Protein 3QKX (pdb70)

Organism: Haemophilus influenzae (strain ATCC 51907 / DSM 11121 / KW20 / Rd) (NCBI:txid71421)

InterPro domains:
  IPR001647 DNA-binding HTH domain, TetR-type [PF00440] (12-57)
  IPR001647 DNA-binding HTH domain, TetR-type [PR00455] (12-25)
  IPR001647 DNA-binding HTH domain, TetR-type [PR00455] (33-56)
  IPR001647 DNA-binding HTH domain, TetR-type [PS50977] (6-66)
  IPR009057 Homedomain-like superfamily [SSF46689] (2-73)
  IPR023772 DNA-binding HTH domain, TetR-type, conserved site [PS01081] (24-55)
  IPR050624 Nucleoid occlusion factor SlmA/HTH-type transcriptional regulator [PTHR43479] (9-123)
  IPR054422 Tetracyclin repressor-like HI_0893, C-terminal domain [PF22604] (79-186)

B-factor: mean 69.59, std 21.61, range [28.19, 153.22]

Solvent-accessible surface area: 18471 Å² total

CATH classification: 1.10.357.10

Radius of gyration: 22.25 Å; Cα contacts (8 Å, |Δi|>4): 322; chains: 2; bounding box: 59×47×66 Å

Foldseek 3Di:
DPVVVVLLVLLLVLLLVVLVPDPVPDAVSSCVSSVHDPVVVCVSAVGPQRSLVVSLVVLVCCVLLVPPADPPDDLLVSLVNLVSLLVVCVVPVSNLSCVVVSVVHVHPPPVVVVDPDDVQQVSCVVCVVVPWWDPDDSVVLCVLASVVSSVCSNCVVVPDDVVVVVVNSVVSSVRTTD/DLLVLLLVLLLVVLVPAPVPDACSSCVSSVHGPVVVCVVPVGVLRSLLVSLVVVVCCVLLPPPQDPVDDLLVSLLNLVSLLVVCVVPVSCLSCVVVSCVRPCNVVVVVPDPDDSQQVSVVVCVVVQWFDPDDSVVLCVLASCVSSVQRDPVSVVVCVVPVVVVVVNNVNSSVRGTD

Secondary structure (DSSP, 8-state):
-TTHHHHHHHHHHHHHH---S-STT---HHHHHHT--HHHHHHHSSSHHHHHHHHHHHHH---TTTTT--TTS-HHHHHH--HHHHHHHHH-HHHHHHHHHHTTSTTTTTTTTT-TT-HHHHHHHHHHHHT-B-SS-HHHHHHHTTHHHHHHHHHHHH---HHHHHHHHHHHHHTTB-/-HHHHHHHHHHH---S-GGG---HHHHHTTS-HHHHHHH-SSHHHHHHHHHHHHH---TTTTT--TTS-HHHHHH--HHHHHHHHH-HHHHHHHHHHTTSTTHHHHHHT--S-HHHHHHHHHHHTT-B-SS-HHHHHHHTTHHHHHH-SHHHHHHHHH-HHHHHHHHHHHHHTTB-

Sequence (354 aa):
RRQAKTDLAEQIFSATDRLAREGLNNQQLSLKLAKEANVAAGTIYLYFKNKDELLEQFAHRVFSFATLEKDFDETKKPFFEQYRQWKKNIWYFLQQENPTILSNLKQYESLPNFKDICKNIKNCRWDLFCHQAQKAGLLAELSEDILFLLSLKTAINLASDAKFILKPEILESVIERSWRAIQQKDLAEEQIFSATDRLAREGLNQLSLLKLAKEANNVAAGTIYLYFKNKDELLEQFAHRVFSFFATLEKDFDETKPFFEQYRQWKNIWYFLQENPTILSNLKQYESLPNFKDICKNIKNCRWDDLFCHQQAQKAGLLAELSEDILFLLSLKKTAINLASDAKFIDFDLKPEILESVIERSWRAIQK

Structure (mmCIF, N/CA/C/O backbone):
data_3QKX
#
_entry.id   3QKX
#
_cell.length_a   71.160
_cell.length_b   71.160
_cell.length_c   159.334
_cell.angle_alpha   90.000
_cell.angle_beta   90.000
_cell.angle_gamma   120.000
#
_symmetry.space_group_name_H-M   'P 62'
#
loop_
_entity.id
_entity.type
_entity.pdbx_description
1 polymer 'Uncharacterized HTH-type transcriptional regulator HI_0893'
2 non-polymer 1,2-ETHANEDIOL
3 non-polymer 'SULFATE ION'
4 non-polymer 'CHLORIDE ION'
5 water water
#
loop_
_atom_site.group_PDB
_atom_site.id
_atom_site.type_symbol
_atom_site.label_atom_id
_atom_site.label_alt_id
_atom_site.label_comp_id
_atom_site.label_asym_id
_atom_site.label_entity_id
_atom_site.label_seq_id
_atom_site.pdbx_PDB_ins_code
_atom_site.Cartn_x
_atom_site.Cartn_y
_atom_site.Cartn_z
_atom_site.occupancy
_atom_site.B_iso_or_equiv
_atom_site.auth_seq_id
_atom_site.auth_comp_id
_atom_site.auth_asym_id
_atom_site.auth_atom_id
_atom_site.pdbx_PDB_model_num
ATOM 1 N N A ARG A 1 3 ? 45.733 23.856 6.005 0.60 123.56 2 ARG A N 1
ATOM 2 N N B ARG A 1 3 ? 48.514 24.135 6.654 0.40 124.52 2 ARG A N 1
ATOM 3 C CA A ARG A 1 3 ? 46.947 24.308 6.730 0.60 121.75 2 ARG A CA 1
ATOM 4 C CA B ARG A 1 3 ? 47.069 24.524 6.682 0.40 121.45 2 ARG A CA 1
ATOM 5 C C A ARG A 1 3 ? 46.553 24.858 8.073 0.60 115.24 2 ARG A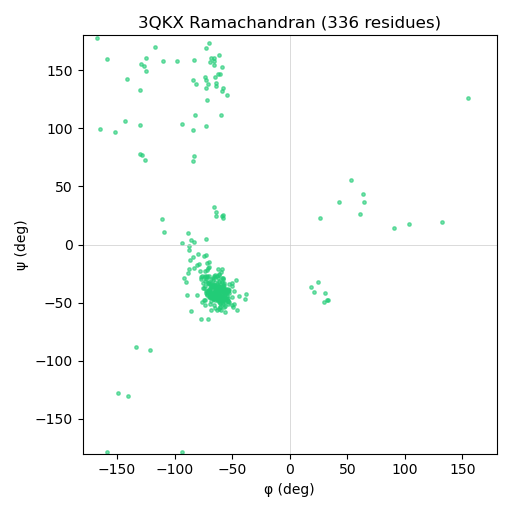 C 1
ATOM 6 C C B ARG A 1 3 ? 46.610 24.948 8.072 0.40 114.96 2 ARG A C 1
ATOM 7 O O A ARG A 1 3 ? 45.680 25.725 8.159 0.60 113.42 2 ARG A O 1
ATOM 8 O O B ARG A 1 3 ? 45.730 25.803 8.191 0.40 112.98 2 ARG A O 1
ATOM 23 N N . GLN A 1 4 ? 47.221 24.378 9.119 1.00 112.47 3 GLN A N 1
ATOM 24 C CA . GLN A 1 4 ? 46.732 24.545 10.499 1.00 106.65 3 GLN A CA 1
ATOM 25 C C . GLN A 1 4 ? 47.208 25.829 11.191 1.00 104.14 3 GLN A C 1
ATOM 26 O O . GLN A 1 4 ? 48.092 25.824 12.063 1.00 102.51 3 GLN A O 1
ATOM 32 N N . ALA A 1 5 ? 46.604 26.938 10.750 1.00 103.92 4 ALA A N 1
ATOM 33 C CA . ALA A 1 5 ? 46.152 27.997 11.658 1.00 100.46 4 ALA A CA 1
ATOM 34 C C . ALA A 1 5 ? 44.925 27.517 12.479 1.00 96.05 4 ALA A C 1
ATOM 35 O O . ALA A 1 5 ? 44.612 28.104 13.516 1.00 94.36 4 ALA A O 1
ATOM 37 N N . LYS A 1 6 ? 44.229 26.482 11.982 1.00 94.91 5 LYS A N 1
ATOM 38 C CA . LYS A 1 6 ? 43.200 25.736 12.738 1.00 91.70 5 LYS A CA 1
ATOM 39 C C . LYS A 1 6 ? 43.686 25.073 14.076 1.00 88.50 5 LYS A C 1
ATOM 40 O O . LYS A 1 6 ? 42.926 25.022 15.042 1.00 86.62 5 LYS A O 1
ATOM 45 N N . THR A 1 7 ? 44.920 24.570 14.131 1.00 87.64 6 THR A N 1
ATOM 46 C CA . THR A 1 7 ? 45.495 24.084 15.418 1.00 84.30 6 THR A CA 1
ATOM 47 C C . THR A 1 7 ? 45.821 25.247 16.363 1.00 81.22 6 THR A C 1
ATOM 48 O O . THR A 1 7 ? 45.601 25.152 17.575 1.00 79.83 6 THR A O 1
ATOM 52 N N . ASP A 1 8 ? 46.351 26.329 15.803 1.00 81.41 7 ASP A N 1
ATOM 53 C CA . ASP A 1 8 ? 46.740 27.517 16.576 1.00 80.47 7 ASP A CA 1
ATOM 54 C C . ASP A 1 8 ? 45.510 28.177 17.184 1.00 78.18 7 ASP A C 1
ATOM 55 O O . ASP A 1 8 ? 45.496 28.514 18.373 1.00 77.19 7 ASP A O 1
ATOM 60 N N . LEU A 1 9 ? 44.476 28.344 16.354 1.00 77.37 8 LEU A N 1
ATOM 61 C CA . LEU A 1 9 ? 43.181 28.840 16.811 1.00 75.73 8 LEU A CA 1
ATOM 62 C C . LEU A 1 9 ? 42.529 27.928 17.850 1.00 73.60 8 LEU A C 1
ATOM 63 O 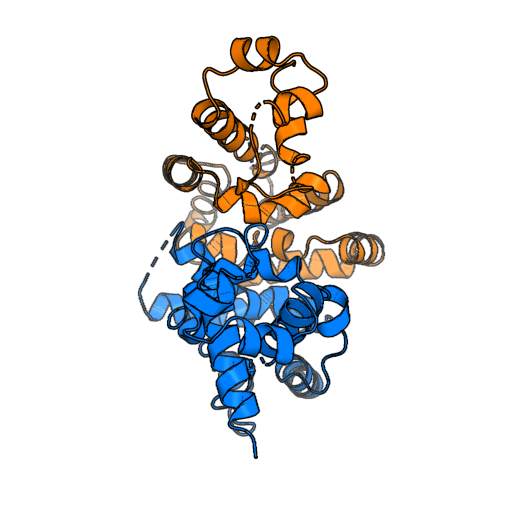O . LEU A 1 9 ? 41.845 28.418 18.730 1.00 72.94 8 LEU A O 1
ATOM 68 N N . ALA A 1 10 ? 42.692 26.612 17.705 1.00 72.56 9 ALA A N 1
ATOM 69 C CA . ALA A 1 10 ? 42.239 25.669 18.720 1.00 71.58 9 ALA A CA 1
ATOM 70 C C . ALA A 1 10 ? 42.965 25.915 20.027 1.00 70.42 9 ALA A C 1
ATOM 71 O O . ALA A 1 10 ? 42.350 25.900 21.093 1.00 70.16 9 ALA A O 1
ATOM 73 N N . GLU A 1 11 ? 44.270 26.151 19.942 1.00 70.05 10 GLU A N 1
ATOM 74 C CA . GLU A 1 11 ? 45.093 26.352 21.144 1.00 70.26 10 GLU A CA 1
ATOM 75 C C . GLU A 1 11 ? 44.826 27.716 21.890 1.00 70.10 10 GLU A C 1
ATOM 76 O O . GLU A 1 11 ? 44.938 27.851 23.040 1.00 70.26 10 GLU A O 1
ATOM 82 N N . GLN A 1 12 ? 44.487 28.706 20.986 1.00 69.57 11 GLN A N 1
ATOM 83 C CA . GLN A 1 12 ? 43.977 29.986 21.473 1.00 70.72 11 GLN A CA 1
ATOM 84 C C . GLN A 1 12 ? 42.769 29.757 22.381 1.00 69.61 11 GLN A C 1
ATOM 85 O O . GLN A 1 12 ? 42.712 30.284 23.474 1.00 71.72 11 GLN A O 1
ATOM 91 N N . ILE A 1 13 ? 41.843 28.918 21.938 1.00 67.59 12 ILE A N 1
ATOM 92 C CA . ILE A 1 13 ? 40.650 28.594 22.717 1.00 67.99 12 ILE A CA 1
ATOM 93 C C . ILE A 1 13 ? 40.991 27.716 23.933 1.00 68.57 12 ILE A C 1
ATOM 94 O O . ILE A 1 13 ? 40.462 27.943 25.028 1.00 70.61 12 ILE A O 1
ATOM 99 N N . PHE A 1 14 ? 41.889 26.747 23.760 1.00 67.05 13 PHE A N 1
ATOM 100 C CA . PHE A 1 14 ? 42.238 25.855 24.866 1.00 68.00 13 PHE A CA 1
ATOM 101 C C . PHE A 1 14 ? 42.933 26.621 26.000 1.00 69.44 13 PHE A C 1
ATOM 102 O O . PHE A 1 14 ? 42.596 26.447 27.162 1.00 71.13 13 PHE A O 1
ATOM 110 N N . SER A 1 15 ? 43.887 27.473 25.633 1.00 69.22 14 SER A N 1
ATOM 111 C CA . SER A 1 15 ? 44.529 28.400 26.559 1.00 71.53 14 SER A CA 1
ATOM 112 C C . SER A 1 15 ? 43.510 29.190 27.381 1.00 73.86 14 SER A C 1
ATOM 113 O O . SER A 1 15 ? 43.671 29.361 28.575 1.00 76.20 14 SER A O 1
ATOM 116 N N . ALA A 1 16 ? 42.479 29.689 26.710 1.00 73.48 15 ALA A N 1
ATOM 117 C CA . ALA A 1 16 ? 41.413 30.430 27.366 1.00 75.83 15 ALA A CA 1
ATOM 118 C C . ALA A 1 16 ? 40.553 29.535 28.237 1.00 76.20 15 ALA A C 1
ATOM 119 O O . ALA A 1 16 ? 40.023 29.989 29.217 1.00 80.76 15 ALA A O 1
ATOM 121 N N . THR A 1 17 ? 40.384 28.277 27.854 1.00 73.76 16 THR A N 1
ATOM 122 C CA . THR A 1 17 ? 39.641 27.318 28.666 1.00 75.97 16 THR A CA 1
ATOM 123 C C . THR A 1 17 ? 40.305 27.142 30.033 1.00 78.84 16 THR A C 1
ATOM 124 O O . THR A 1 17 ? 39.636 27.188 31.061 1.00 82.60 16 THR A O 1
ATOM 128 N N . ASP A 1 18 ? 41.620 26.955 30.024 1.00 77.22 17 ASP A N 1
ATOM 129 C CA . ASP A 1 18 ? 42.408 26.925 31.246 1.00 79.96 17 ASP A CA 1
ATOM 130 C C . ASP A 1 18 ? 42.108 28.108 32.164 1.00 85.09 17 ASP A C 1
ATOM 131 O O . ASP A 1 18 ? 41.758 27.916 33.331 1.00 89.49 17 ASP A O 1
ATOM 136 N N . ARG A 1 19 ? 42.206 29.318 31.618 1.00 85.68 18 ARG A N 1
ATOM 137 C CA . ARG A 1 19 ? 42.031 30.544 32.411 1.00 91.67 18 ARG A CA 1
ATOM 138 C C . ARG A 1 19 ? 40.659 30.642 33.055 1.00 95.91 18 ARG A C 1
ATOM 139 O O . ARG A 1 19 ? 40.557 30.881 34.245 1.00 101.98 18 ARG A O 1
ATOM 147 N N . LEU A 1 20 ? 39.612 30.444 32.263 1.00 94.72 19 LEU A N 1
ATOM 148 C CA . LEU A 1 20 ? 38.234 30.528 32.766 1.00 99.48 19 LEU A CA 1
ATOM 149 C C . LEU A 1 20 ? 37.979 29.394 33.783 1.00 103.01 19 LEU A C 1
ATOM 150 O O . LEU A 1 20 ? 37.246 29.578 34.768 1.00 109.95 19 LEU A O 1
ATOM 161 N N . ALA A 1 22 ? 40.437 28.195 35.810 1.00 106.72 21 ALA A N 1
ATOM 162 C CA . ALA A 1 22 ? 41.219 28.552 36.981 1.00 111.11 21 ALA A CA 1
ATOM 163 C C . ALA A 1 22 ? 40.565 29.690 37.794 1.00 119.46 21 ALA A C 1
ATOM 164 O O . ALA A 1 22 ? 40.601 29.670 39.032 1.00 125.37 21 ALA A O 1
ATOM 166 N N . ARG A 1 23 ? 39.942 30.654 37.108 1.00 120.42 22 ARG A N 1
ATOM 167 C CA . ARG A 1 23 ? 39.357 31.834 37.786 1.00 128.96 22 ARG A CA 1
ATOM 168 C C . ARG A 1 23 ? 37.925 31.602 38.308 1.00 134.83 22 ARG A C 1
ATOM 169 O O . ARG A 1 23 ? 37.654 31.795 39.510 1.00 143.29 22 ARG A O 1
ATOM 177 N N . GLU A 1 24 ? 37.021 31.226 37.401 1.00 131.29 23 GLU A N 1
ATOM 178 C CA . GLU A 1 24 ? 35.690 30.732 37.756 1.00 135.99 23 GLU A CA 1
ATOM 179 C C . GLU A 1 24 ? 35.792 29.206 37.826 1.00 133.16 23 GLU A C 1
ATOM 180 O O . GLU A 1 24 ? 36.876 28.657 37.633 1.00 128.21 23 GLU A O 1
ATOM 186 N N . GLY A 1 25 ? 34.685 28.517 38.103 1.00 136.68 24 GLY A N 1
ATOM 187 C CA . GLY A 1 25 ? 34.682 27.028 38.107 1.00 134.68 24 GLY A CA 1
ATOM 188 C C . GLY A 1 25 ? 34.514 26.396 36.718 1.00 126.54 24 GLY A C 1
ATOM 189 O O . GLY A 1 25 ? 34.009 27.038 35.808 1.00 123.70 24 GLY A O 1
ATOM 190 N N . LEU A 1 26 ? 34.937 25.132 36.575 1.00 123.06 25 LEU A N 1
ATOM 191 C CA . LEU A 1 26 ? 34.626 24.295 35.386 1.00 117.77 25 LEU A CA 1
ATOM 192 C C . LEU A 1 26 ? 33.126 24.220 35.080 1.00 121.41 25 LEU A C 1
ATOM 193 O O . LEU A 1 26 ? 32.723 24.247 33.907 1.00 117.76 25 LEU A O 1
ATOM 198 N N . ASN A 1 27 ? 32.323 24.118 36.145 1.00 129.26 26 ASN A N 1
ATOM 199 C CA A ASN A 1 27 ? 30.838 24.118 36.065 0.50 134.79 26 ASN A CA 1
ATOM 200 C CA B ASN A 1 27 ? 30.871 24.070 36.015 0.50 134.40 26 ASN A CA 1
ATOM 201 C C . ASN A 1 27 ? 30.289 25.360 35.407 1.00 132.59 26 ASN A C 1
ATOM 202 O O . ASN A 1 27 ? 29.304 25.301 34.665 1.00 133.62 26 ASN A O 1
ATOM 211 N N . GLN A 1 28 ? 30.924 26.503 35.698 1.00 130.66 27 GLN A N 1
ATOM 212 C CA A GLN A 1 28 ? 30.466 27.810 35.193 0.50 129.83 27 GLN A CA 1
ATOM 213 C CA B GLN A 1 28 ? 30.464 27.807 35.197 0.50 129.84 27 GLN A CA 1
ATOM 214 C C . GLN A 1 28 ? 30.880 28.092 33.726 1.00 121.06 27 GLN A C 1
ATOM 215 O O . GLN A 1 28 ? 30.507 29.141 33.157 1.00 120.15 27 GLN A O 1
ATOM 222 N N . LEU A 1 29 ? 31.635 27.170 33.102 1.00 115.05 28 LEU A N 1
ATOM 223 C CA . LEU A 1 29 ? 31.994 27.310 31.682 1.00 108.02 28 LEU A CA 1
ATOM 224 C C . LEU A 1 29 ? 30.778 27.252 30.769 1.00 108.08 28 LEU A C 1
ATOM 225 O O . LEU A 1 29 ? 29.869 26.441 30.963 1.00 113.04 28 LEU A O 1
ATOM 230 N N . SER A 1 30 ? 30.780 28.123 29.773 1.00 103.49 29 SER A N 1
ATOM 231 C CA . SER A 1 30 ? 29.843 28.053 28.681 1.00 102.04 29 SER A CA 1
ATOM 232 C C . SER A 1 30 ? 30.560 28.608 27.472 1.00 95.33 29 SER A C 1
ATOM 233 O O . SER A 1 30 ? 31.593 29.255 27.607 1.00 92.97 29 SER A O 1
ATOM 244 N N . LEU A 1 32 ? 29.854 30.956 25.247 1.00 91.72 31 LEU A N 1
ATOM 245 C CA . LEU A 1 32 ? 29.898 32.432 25.139 1.00 92.79 31 LEU A CA 1
ATOM 246 C C . LEU A 1 32 ? 31.025 33.012 25.982 1.00 92.81 31 LEU A C 1
ATOM 247 O O . LEU A 1 32 ? 31.741 33.923 25.565 1.00 91.28 31 LEU A O 1
ATOM 249 N N . LYS A 1 33 ? 31.177 32.469 27.176 1.00 95.48 32 LYS A N 1
ATOM 250 C CA . LYS A 1 33 ? 32.201 32.934 28.092 1.00 96.71 32 LYS A CA 1
ATOM 251 C C . LYS A 1 33 ? 33.616 32.585 27.578 1.00 91.08 32 LYS A C 1
ATOM 252 O O . LYS A 1 33 ? 34.543 33.401 27.704 1.00 91.84 32 LYS A O 1
ATOM 256 N N . LEU A 1 34 ? 33.767 31.409 26.959 1.00 86.68 33 LEU A N 1
ATOM 257 C CA . LEU A 1 34 ? 35.076 30.969 26.429 1.00 81.66 33 LEU A CA 1
ATOM 258 C C . LEU A 1 34 ? 35.514 31.714 25.156 1.00 78.27 33 LEU A C 1
ATOM 259 O O . LEU A 1 34 ? 36.714 31.889 24.922 1.00 75.08 33 LEU A O 1
ATOM 264 N N . ALA A 1 35 ? 34.545 32.125 24.334 1.00 78.54 34 ALA A N 1
ATOM 265 C CA . ALA A 1 35 ? 34.833 32.910 23.124 1.00 76.72 34 ALA A CA 1
ATOM 266 C C . ALA A 1 35 ? 35.339 34.302 23.497 1.00 79.47 34 ALA A C 1
ATOM 267 O O . ALA A 1 35 ? 36.324 34.774 22.920 1.00 78.50 34 ALA A O 1
ATOM 269 N N . LYS A 1 36 ? 34.670 34.950 24.460 1.00 83.71 35 LYS A N 1
ATOM 270 C CA . LYS A 1 36 ? 35.073 36.290 24.914 1.00 88.03 35 LYS A CA 1
ATOM 271 C C . LYS A 1 36 ? 36.489 36.236 25.467 1.00 87.86 35 LYS A C 1
ATOM 272 O O . LYS A 1 36 ? 37.333 37.060 25.117 1.00 88.41 35 LYS A O 1
ATOM 274 N N . GLU A 1 37 ? 36.748 35.220 26.289 1.00 87.02 36 GLU A N 1
ATOM 275 C CA . GLU A 1 37 ? 38.069 35.000 26.873 1.00 86.92 36 GLU A CA 1
ATOM 276 C C . GLU A 1 37 ? 39.126 34.725 25.812 1.00 82.37 36 GLU A C 1
ATOM 277 O O . GLU A 1 37 ? 40.253 35.182 25.944 1.00 82.93 36 GLU A O 1
ATOM 283 N N . ALA A 1 38 ? 38.752 34.006 24.753 1.00 78.34 37 ALA A N 1
ATOM 284 C CA . ALA A 1 38 ? 39.705 33.664 23.686 1.00 75.54 37 ALA A CA 1
ATOM 285 C C . ALA A 1 38 ? 39.874 34.756 22.626 1.00 77.12 37 ALA A C 1
ATOM 286 O O . ALA A 1 38 ? 40.783 34.658 21.812 1.00 76.28 37 ALA A O 1
ATOM 288 N N . ASN A 1 39 ? 39.008 35.783 22.634 1.00 80.76 38 ASN A N 1
ATOM 289 C CA . ASN A 1 39 ? 38.999 36.823 21.598 1.00 82.65 38 ASN A CA 1
ATOM 290 C C . ASN A 1 39 ? 38.648 36.221 20.213 1.00 79.01 38 ASN A C 1
ATOM 291 O O . ASN A 1 39 ? 39.271 36.535 19.201 1.00 79.04 38 ASN A O 1
ATOM 296 N N . VAL A 1 40 ? 37.646 35.342 20.205 1.00 76.44 39 VAL A N 1
ATOM 297 C CA . VAL A 1 40 ? 37.093 34.785 18.994 1.00 74.37 39 VAL A CA 1
ATOM 298 C C . VAL A 1 40 ? 35.590 35.036 18.955 1.00 76.06 39 VAL A C 1
ATOM 299 O O . VAL A 1 40 ? 34.947 35.105 19.992 1.00 78.43 39 VAL A O 1
ATOM 303 N N . ALA A 1 41 ? 35.046 35.180 17.752 1.00 75.92 40 ALA A N 1
ATOM 304 C CA . ALA A 1 41 ? 33.621 35.374 17.564 1.00 77.94 40 ALA A CA 1
ATOM 305 C C . ALA A 1 41 ? 32.843 34.160 18.013 1.00 77.72 40 ALA A C 1
ATOM 306 O O . ALA A 1 41 ? 33.292 33.038 17.803 1.00 76.04 40 ALA A O 1
ATOM 308 N N . ALA A 1 42 ? 31.660 34.376 18.584 1.00 80.75 41 ALA A N 1
ATOM 309 C CA . ALA A 1 42 ? 30.738 33.271 18.919 1.00 82.04 41 ALA A CA 1
ATOM 310 C C . ALA A 1 42 ? 30.624 32.227 17.784 1.00 80.45 41 ALA A C 1
ATOM 311 O O . ALA A 1 42 ? 30.682 31.015 18.019 1.00 81.10 41 ALA A O 1
ATOM 313 N N . GLY A 1 43 ? 30.506 32.707 16.559 1.00 79.59 42 GLY A N 1
ATOM 314 C CA . GLY A 1 43 ? 30.522 31.837 15.397 1.00 78.49 42 GLY A CA 1
ATOM 315 C C . GLY A 1 43 ? 31.734 30.936 15.282 1.00 76.14 42 GLY A C 1
ATOM 316 O O . GLY A 1 43 ? 31.606 29.801 14.854 1.00 76.81 42 GLY A O 1
ATOM 317 N N . THR A 1 44 ? 32.909 31.442 15.644 1.00 74.35 43 THR A N 1
ATOM 318 C CA . THR A 1 44 ? 34.146 30.682 15.498 1.00 72.25 43 THR A CA 1
ATOM 319 C C . THR A 1 44 ? 34.136 29.479 16.415 1.00 72.37 43 THR A C 1
ATOM 320 O O . THR A 1 44 ? 34.336 28.357 15.961 1.00 72.27 43 THR A O 1
ATOM 324 N N . ILE A 1 45 ? 33.858 29.710 17.693 1.00 72.54 44 ILE A N 1
ATOM 325 C CA . ILE A 1 45 ? 33.907 28.643 18.689 1.00 73.47 44 ILE A CA 1
ATOM 326 C C . ILE A 1 45 ? 32.844 27.558 18.436 1.00 76.07 44 ILE A C 1
ATOM 327 O O . ILE A 1 45 ? 33.125 26.362 18.607 1.00 76.28 44 ILE A O 1
ATOM 332 N N . TYR A 1 46 ? 31.650 27.963 17.982 1.00 78.17 45 TYR A N 1
ATOM 333 C CA . TYR A 1 46 ? 30.578 26.988 17.706 1.00 81.39 45 TYR A CA 1
ATOM 334 C C . TYR A 1 46 ? 30.853 26.174 16.460 1.00 81.49 45 TYR A C 1
ATOM 335 O O . TYR A 1 46 ? 30.423 25.032 16.382 1.00 84.67 45 TYR A O 1
ATOM 344 N N . LEU A 1 47 ? 31.566 26.753 15.491 1.00 79.26 46 LEU A N 1
ATOM 345 C CA . LEU A 1 47 ? 32.003 26.002 14.323 1.00 80.09 46 LEU A CA 1
ATOM 346 C C . LEU A 1 47 ? 33.066 24.979 14.681 1.00 79.94 46 LEU A C 1
ATOM 347 O O . LEU A 1 47 ? 32.982 23.848 14.241 1.00 82.66 46 LEU A O 1
ATOM 352 N N . TYR A 1 48 ? 34.048 25.388 15.494 1.00 77.68 47 TYR A N 1
ATOM 353 C CA . TYR A 1 48 ? 35.158 24.504 15.949 1.00 77.34 47 TYR A CA 1
ATOM 354 C C . TYR A 1 48 ? 34.737 23.326 16.797 1.00 79.78 47 TYR A C 1
ATOM 355 O O . TYR A 1 48 ? 35.267 22.237 16.625 1.00 81.62 47 TYR A O 1
ATOM 364 N N . PHE A 1 49 ? 33.808 23.552 17.724 1.00 81.14 48 PHE A N 1
ATOM 365 C CA . PHE A 1 49 ? 33.337 22.504 18.641 1.00 84.47 48 PHE A CA 1
ATOM 366 C C . PHE A 1 49 ? 31.816 22.462 18.656 1.00 88.87 48 PHE A C 1
ATOM 367 O O . PHE A 1 49 ? 31.171 23.504 18.760 1.00 88.37 48 PHE A O 1
ATOM 375 N N . LYS A 1 50 ? 31.254 21.253 18.547 1.00 94.19 49 LYS A N 1
ATOM 376 C CA . LYS A 1 50 ? 29.793 21.054 18.424 1.00 99.33 49 LYS A CA 1
ATOM 377 C C . LYS A 1 50 ? 29.034 21.663 19.610 1.00 100.47 49 LYS A C 1
ATOM 378 O O . LYS A 1 50 ? 28.017 22.331 19.431 1.00 101.63 49 LYS A O 1
ATOM 381 N N . ASN A 1 51 ? 29.546 21.406 20.813 1.00 100.45 50 ASN A N 1
ATOM 382 C CA . ASN A 1 51 ? 29.038 22.010 22.045 1.00 101.99 50 ASN A CA 1
ATOM 383 C C . ASN A 1 51 ? 30.119 21.937 23.130 1.00 99.98 50 ASN A C 1
ATOM 384 O O . ASN A 1 51 ? 31.219 21.464 22.860 1.00 97.49 50 ASN A O 1
ATOM 389 N N . LYS A 1 52 ? 29.809 22.410 24.336 1.00 101.93 51 LYS A N 1
ATOM 390 C CA . LYS A 1 52 ? 30.736 22.352 25.486 1.00 101.22 51 LYS A CA 1
ATOM 391 C C . LYS A 1 52 ? 31.357 20.960 25.741 1.00 102.94 51 LYS A C 1
ATOM 392 O O . LYS A 1 52 ? 32.508 20.876 26.151 1.00 99.65 51 LYS A O 1
ATOM 396 N N . ASP A 1 53 ? 30.593 19.886 25.510 1.00 108.44 52 ASP A N 1
ATOM 397 C CA . ASP A 1 53 ? 31.113 18.515 25.688 1.00 111.25 52 ASP A CA 1
ATOM 398 C C . ASP A 1 53 ? 32.276 18.245 24.745 1.00 105.80 52 ASP A C 1
ATOM 399 O O . ASP A 1 53 ? 33.360 17.888 25.197 1.00 104.05 52 ASP A O 1
ATOM 404 N N . GLU A 1 54 ? 32.053 18.429 23.446 1.00 103.65 53 GLU A N 1
ATOM 405 C CA . GLU A 1 54 ? 33.090 18.126 22.444 1.00 100.04 53 GLU A CA 1
ATOM 406 C C . GLU A 1 54 ? 34.338 18.996 22.661 1.00 93.06 53 GLU A C 1
ATOM 407 O O . GLU A 1 54 ? 35.462 18.523 22.466 1.00 91.14 53 GLU A O 1
ATOM 410 N N . LEU A 1 55 ? 34.129 20.247 23.088 1.00 89.87 54 LEU A N 1
ATOM 411 C CA . LEU A 1 55 ? 35.222 21.137 23.500 1.00 84.66 54 LEU A CA 1
ATOM 412 C C . LEU A 1 55 ? 36.056 20.519 24.608 1.00 84.84 54 LEU A C 1
ATOM 413 O O . LEU A 1 55 ? 37.256 20.338 24.452 1.00 82.05 54 LEU A O 1
ATOM 418 N N . LEU A 1 56 ? 35.421 20.186 25.721 1.00 88.84 55 LEU A N 1
ATOM 419 C CA . LEU A 1 56 ? 36.150 19.650 26.874 1.00 89.84 55 LEU A CA 1
ATOM 420 C C . LEU A 1 56 ? 36.808 18.273 26.610 1.00 90.73 55 LEU A C 1
ATOM 421 O O . LEU A 1 56 ? 37.839 17.973 27.203 1.00 88.86 55 LEU A O 1
ATOM 426 N N . GLU A 1 57 ? 36.234 17.471 25.703 1.00 93.85 56 GLU A N 1
ATOM 427 C CA . GLU A 1 57 ? 36.881 16.229 25.235 1.00 95.96 56 GLU A CA 1
ATOM 428 C C . GLU A 1 57 ? 38.230 16.510 24.588 1.00 90.49 56 GLU A C 1
ATOM 429 O O . GLU A 1 57 ? 39.246 15.954 25.003 1.00 90.54 56 GLU A O 1
ATOM 435 N N . GLN A 1 58 ? 38.232 17.365 23.569 1.00 87.11 57 GLN A N 1
ATOM 436 C CA . GLN A 1 58 ? 39.468 17.709 22.845 1.00 82.96 57 GLN A CA 1
ATOM 437 C C . GLN A 1 58 ? 40.482 18.406 23.761 1.00 79.14 57 GLN A C 1
ATOM 438 O O . GLN A 1 58 ? 41.691 18.175 23.638 1.00 77.96 57 GLN A O 1
ATOM 444 N N . PHE A 1 59 ? 39.981 19.237 24.678 1.00 77.94 58 PHE A N 1
ATOM 445 C CA . PHE A 1 59 ? 40.809 19.893 25.675 1.00 75.33 58 PHE A CA 1
ATOM 446 C C . PHE A 1 59 ? 41.546 18.876 26.538 1.00 77.28 58 PHE A C 1
ATOM 447 O O . PHE A 1 59 ? 42.746 19.015 26.764 1.00 74.85 58 PHE A O 1
ATOM 455 N N . ALA A 1 60 ? 40.818 17.864 27.014 1.00 82.13 59 ALA A N 1
ATOM 456 C CA . ALA A 1 60 ? 41.416 16.736 27.741 1.00 84.97 59 ALA A CA 1
ATOM 457 C C . ALA A 1 60 ? 42.591 16.156 26.977 1.00 83.43 59 ALA A C 1
ATOM 458 O O . ALA A 1 60 ? 43.684 16.047 27.522 1.00 82.26 59 ALA A O 1
ATOM 460 N N . HIS A 1 61 ? 42.368 15.825 25.705 1.00 84.33 60 HIS A N 1
ATOM 461 C CA . HIS A 1 61 ? 43.419 15.257 24.843 1.00 84.20 60 HIS A CA 1
ATOM 462 C C . HIS A 1 61 ? 44.621 16.173 24.728 1.00 79.58 60 HIS A C 1
ATOM 463 O O . HIS A 1 61 ? 45.760 15.718 24.738 1.00 79.23 60 HIS A O 1
ATOM 470 N N . ARG A 1 62 ? 44.349 17.465 24.612 1.00 77.27 61 ARG A N 1
ATOM 471 C CA . ARG A 1 62 ? 45.385 18.488 24.553 1.00 74.13 61 ARG A CA 1
ATOM 472 C C . ARG A 1 62 ? 46.137 18.552 25.861 1.00 73.45 61 ARG A C 1
ATOM 473 O O . ARG A 1 62 ? 47.343 18.771 25.859 1.00 72.41 61 ARG A O 1
ATOM 481 N N . VAL A 1 63 ? 45.432 18.347 26.974 1.00 75.23 62 VAL A N 1
ATOM 482 C CA . VAL A 1 63 ? 46.065 18.325 28.298 1.00 75.33 62 VAL A CA 1
ATOM 483 C C . VAL A 1 63 ? 46.963 17.100 28.493 1.00 76.39 62 VAL A C 1
ATOM 484 O O . VAL A 1 63 ? 48.092 17.235 28.972 1.00 75.78 62 VAL A O 1
ATOM 488 N N . PHE A 1 64 ? 46.486 15.921 28.103 1.00 78.84 63 PHE A N 1
ATOM 489 C CA . PHE A 1 64 ? 47.351 14.733 28.095 1.00 80.48 63 PHE A CA 1
ATOM 490 C C . PHE A 1 64 ? 48.637 14.976 27.271 1.00 77.75 63 PHE A C 1
ATOM 491 O O . PHE A 1 64 ? 49.729 14.650 27.742 1.00 77.39 63 PHE A O 1
ATOM 494 N N . SER A 1 65 ? 48.503 15.598 26.087 1.00 75.85 64 SER A N 1
ATOM 495 C CA . SER A 1 65 ? 49.653 15.891 25.202 1.00 74.44 64 SER A CA 1
ATOM 496 C C . SER A 1 65 ? 50.727 16.762 25.853 1.00 72.09 64 SER A C 1
ATOM 497 O O . SER A 1 65 ? 51.922 16.496 25.688 1.00 72.86 64 SER A O 1
ATOM 508 N N . PHE A 1 67 ? 51.292 17.044 29.057 1.00 71.55 66 PHE A N 1
ATOM 509 C CA . PHE A 1 67 ? 51.924 16.212 30.069 1.00 73.54 66 PHE A CA 1
ATOM 510 C C . PHE A 1 67 ? 52.963 15.294 29.431 1.00 72.94 66 PHE A C 1
ATOM 511 O O . PHE A 1 67 ? 54.084 15.228 29.899 1.00 73.60 66 PHE A O 1
ATOM 527 N N . ALA A 1 69 ? 54.533 15.668 26.608 1.00 67.51 68 ALA A N 1
ATOM 528 C CA . ALA A 1 69 ? 55.623 16.488 26.074 1.00 66.35 68 ALA A CA 1
ATOM 529 C C . ALA A 1 69 ? 56.553 16.946 27.191 1.00 65.75 68 ALA A C 1
ATOM 530 O O . ALA A 1 69 ? 57.759 17.084 26.976 1.00 67.53 68 ALA A O 1
ATOM 532 N N . THR A 1 70 ? 55.994 17.159 28.383 1.00 64.61 69 THR A N 1
ATOM 533 C CA . THR A 1 70 ? 56.772 17.575 29.550 1.00 64.16 69 THR A CA 1
ATOM 534 C C . THR A 1 70 ? 57.733 16.468 30.011 1.00 65.08 69 THR A C 1
ATOM 535 O O . THR A 1 70 ? 58.901 16.737 30.275 1.00 65.53 69 THR A O 1
ATOM 539 N N . LEU A 1 71 ? 57.252 15.227 30.053 1.00 65.77 70 LEU A N 1
ATOM 540 C CA . LEU A 1 71 ? 58.101 14.073 30.365 1.00 67.12 70 LEU A CA 1
ATOM 541 C C . LEU A 1 71 ? 59.226 13.861 29.330 1.00 68.02 70 LEU A C 1
ATOM 542 O O . LEU A 1 71 ? 60.323 13.455 29.676 1.00 68.86 70 LEU A O 1
ATOM 547 N N . GLU A 1 72 ? 58.944 14.152 28.065 1.00 68.46 71 GLU A N 1
ATOM 548 C CA . GLU A 1 72 ? 59.910 13.912 26.979 1.00 71.05 71 GLU A CA 1
ATOM 549 C C . GLU A 1 72 ? 61.066 14.930 26.895 1.00 71.29 71 GLU A C 1
ATOM 550 O O . GLU A 1 72 ? 62.167 14.566 26.430 1.00 74.02 71 GLU A O 1
ATOM 556 N N . LYS A 1 73 ? 60.829 16.163 27.359 1.00 69.33 72 LYS A N 1
ATOM 557 C CA . LYS A 1 73 ? 61.758 17.286 27.164 1.00 70.59 72 LYS A CA 1
ATOM 558 C C . LYS A 1 73 ? 63.143 16.942 27.656 1.00 72.17 72 LYS A C 1
ATOM 559 O O . LYS A 1 73 ? 63.293 16.494 28.781 1.00 71.83 72 LYS A O 1
ATOM 563 N N . ASP A 1 74 ? 64.145 17.164 26.796 1.00 74.85 73 ASP A N 1
ATOM 564 C CA . ASP A 1 74 ? 65.574 16.954 27.111 1.00 77.90 73 ASP A CA 1
ATOM 565 C C . ASP A 1 74 ? 65.940 15.502 27.469 1.00 78.33 73 ASP A C 1
ATOM 566 O O . ASP A 1 74 ? 66.941 15.266 28.149 1.00 78.96 73 ASP A O 1
ATOM 571 N N . PHE A 1 75 ? 65.160 14.540 26.964 1.00 78.25 74 PHE A N 1
ATOM 572 C CA . PHE A 1 75 ? 65.408 13.114 27.247 1.00 80.53 74 PHE A CA 1
ATOM 573 C C . PHE A 1 75 ? 66.629 12.606 26.492 1.00 84.49 74 PHE A C 1
ATOM 574 O O . PHE A 1 75 ? 66.837 12.954 25.348 1.00 86.56 74 PHE A O 1
ATOM 582 N N . ASP A 1 76 ? 67.403 11.752 27.141 1.00 86.89 75 ASP A N 1
ATOM 583 C CA . ASP A 1 76 ? 68.681 11.336 26.631 1.00 91.42 75 ASP A CA 1
ATOM 584 C C . ASP A 1 76 ? 69.021 9.927 27.150 1.00 93.75 75 ASP A C 1
ATOM 585 O O . ASP A 1 76 ? 69.534 9.774 28.266 1.00 92.15 75 ASP A O 1
ATOM 590 N N . GLU A 1 77 ? 68.741 8.910 26.312 1.00 97.52 76 GLU A N 1
ATOM 591 C CA . GLU A 1 77 ? 69.067 7.478 26.598 1.00 101.76 76 GLU A CA 1
ATOM 592 C C . GLU A 1 77 ? 70.478 7.234 27.108 1.00 103.87 76 GLU A C 1
ATOM 593 O O . GLU A 1 77 ? 70.710 6.281 27.832 1.00 105.16 76 GLU A O 1
ATOM 599 N N . THR A 1 78 ? 71.413 8.075 26.676 1.00 79.13 77 THR A N 1
ATOM 600 C CA . THR A 1 78 ? 72.837 7.924 26.969 1.00 81.42 77 THR A CA 1
ATOM 601 C C . THR A 1 78 ? 73.189 8.233 28.416 1.00 78.97 77 THR A C 1
ATOM 602 O O . THR A 1 78 ? 74.188 7.701 28.923 1.00 80.12 77 THR A O 1
ATOM 606 N N . LYS A 1 79 ? 72.384 9.093 29.078 1.00 76.08 78 LYS A N 1
ATOM 607 C CA A LYS A 1 79 ? 72.575 9.422 30.500 0.50 73.19 78 LYS A CA 1
ATOM 608 C CA B LYS A 1 79 ? 72.616 9.412 30.492 0.50 73.59 78 LYS A CA 1
ATOM 609 C C . LYS A 1 79 ? 72.149 8.252 31.379 1.00 69.70 78 LYS A C 1
ATOM 610 O O . LYS A 1 79 ? 71.405 7.391 30.926 1.00 68.67 78 LYS A O 1
ATOM 621 N N . PRO A 1 80 ? 72.591 8.236 32.665 1.00 68.07 79 PRO A N 1
ATOM 622 C CA . PRO A 1 80 ? 72.120 7.203 33.574 1.00 64.96 79 PRO A CA 1
ATOM 623 C C . PRO A 1 80 ? 70.632 7.298 33.866 1.00 62.20 79 PRO A C 1
ATOM 624 O O . PRO A 1 80 ? 70.040 8.375 33.767 1.00 62.00 79 PRO A O 1
ATOM 628 N N . PHE A 1 81 ? 70.051 6.190 34.294 1.00 60.39 80 PHE A N 1
ATOM 629 C CA . PHE A 1 81 ? 68.616 6.129 34.532 1.00 57.79 80 PHE A CA 1
ATOM 630 C C . PHE A 1 81 ? 68.176 7.127 35.588 1.00 56.29 80 PHE A C 1
ATOM 631 O O . PHE A 1 81 ? 67.098 7.730 35.452 1.00 54.95 80 PHE A O 1
ATOM 639 N N . PHE A 1 82 ? 69.014 7.334 36.613 1.00 56.34 81 PHE A N 1
ATOM 640 C CA . PHE A 1 82 ? 68.744 8.368 37.625 1.00 54.67 81 PHE A CA 1
ATOM 641 C C . PHE A 1 82 ? 68.645 9.752 37.003 1.00 55.35 81 PHE A C 1
ATOM 642 O O . PHE A 1 82 ? 67.732 10.494 37.300 1.00 53.98 81 PHE A O 1
ATOM 650 N N . GLU A 1 83 ? 69.595 10.098 36.149 1.00 58.09 82 GLU A N 1
ATOM 651 C CA . GLU A 1 83 ? 69.557 11.404 35.483 1.00 60.32 82 GLU A CA 1
ATOM 652 C C . GLU A 1 83 ? 68.359 11.542 34.541 1.00 58.75 82 GLU A C 1
ATOM 653 O O . GLU A 1 83 ? 67.818 12.646 34.398 1.00 59.50 82 GLU A O 1
ATOM 659 N N . GLN A 1 84 ? 67.937 10.435 33.929 1.00 57.18 83 GLN A N 1
ATOM 660 C CA . GLN A 1 84 ? 66.719 10.432 33.138 1.00 56.65 83 GLN A CA 1
ATOM 661 C C . GLN A 1 84 ? 65.528 10.699 34.032 1.00 54.29 83 GLN A C 1
ATOM 662 O O . GLN A 1 84 ? 64.648 11.452 33.680 1.00 55.30 83 GLN A O 1
ATOM 668 N N . TYR A 1 85 ? 65.517 10.082 35.203 1.00 52.88 84 TYR A N 1
ATOM 669 C CA . TYR A 1 85 ? 64.462 10.305 36.167 1.00 50.76 84 TYR A CA 1
ATOM 670 C C . TYR A 1 85 ? 64.520 11.739 36.721 1.00 51.19 84 TYR A C 1
ATOM 671 O O . TYR A 1 85 ? 63.506 12.381 36.835 1.00 51.53 84 TYR A O 1
ATOM 680 N N . ARG A 1 86 ? 65.715 12.212 37.054 1.00 52.37 85 ARG A N 1
ATOM 681 C CA . ARG A 1 86 ? 65.902 13.561 37.561 1.00 53.13 85 ARG A CA 1
ATOM 682 C C . ARG A 1 86 ? 65.463 14.606 36.550 1.00 54.56 85 ARG A C 1
ATOM 683 O O . ARG A 1 86 ? 64.807 15.563 36.909 1.00 55.38 85 ARG A O 1
ATOM 691 N N . GLN A 1 87 ? 65.794 14.408 35.284 1.00 56.02 86 GLN A N 1
ATOM 692 C CA . GLN A 1 87 ? 65.306 15.304 34.222 1.00 57.53 86 GLN A CA 1
ATOM 693 C C . GLN A 1 87 ? 63.785 15.341 34.201 1.00 55.88 86 GLN A C 1
ATOM 694 O O . GLN A 1 87 ? 63.201 16.405 34.103 1.00 57.32 86 GLN A O 1
ATOM 708 N N . TRP A 1 89 ? 61.702 14.632 36.606 1.00 49.56 88 TRP A N 1
ATOM 709 C CA . TRP A 1 89 ? 61.232 15.319 37.818 1.00 48.24 88 TRP A CA 1
ATOM 710 C C . TRP A 1 89 ? 61.265 16.833 37.616 1.00 50.70 88 TRP A C 1
ATOM 711 O O . TRP A 1 89 ? 60.289 17.516 37.870 1.00 51.20 88 TRP A O 1
ATOM 722 N N . LYS A 1 90 ? 62.401 17.336 37.142 1.00 52.94 89 LYS A N 1
ATOM 723 C CA A LYS A 1 90 ? 62.611 18.765 36.934 0.50 55.66 89 LYS A CA 1
ATOM 724 C CA B LYS A 1 90 ? 62.580 18.765 36.985 0.50 55.56 89 LYS A CA 1
ATOM 725 C C . LYS A 1 90 ? 61.693 19.304 35.852 1.00 56.81 89 LYS A C 1
ATOM 726 O O . LYS A 1 90 ? 61.164 20.431 35.957 1.00 58.21 89 LYS A O 1
ATOM 737 N N . ASN A 1 91 ? 61.502 18.513 34.797 1.00 56.05 90 ASN A N 1
ATOM 738 C CA . ASN A 1 91 ? 60.572 18.900 33.745 1.00 57.52 90 ASN A CA 1
ATOM 739 C C . ASN A 1 91 ? 59.193 19.170 34.322 1.00 56.90 90 ASN A C 1
ATOM 740 O O . ASN A 1 91 ? 58.591 20.178 34.008 1.00 59.60 90 ASN A O 1
ATOM 745 N N . ILE A 1 92 ? 58.708 18.275 35.185 1.00 54.24 91 ILE A N 1
ATOM 746 C CA . ILE A 1 92 ? 57.390 18.443 35.774 1.00 53.34 91 ILE A CA 1
ATOM 747 C C . ILE A 1 92 ? 57.369 19.634 36.707 1.00 54.24 91 ILE A C 1
ATOM 748 O O . ILE A 1 92 ? 56.432 20.421 36.674 1.00 56.12 91 ILE A O 1
ATOM 753 N N . TRP A 1 93 ? 58.404 19.752 37.540 1.00 54.26 92 TRP A N 1
ATOM 754 C CA . TRP A 1 93 ? 58.488 20.801 38.564 1.00 55.39 92 TRP A CA 1
ATOM 755 C C . TRP A 1 93 ? 58.476 22.175 37.945 1.00 58.66 92 TRP A C 1
ATOM 756 O O . TRP A 1 93 ? 57.645 23.018 38.302 1.00 59.95 92 TRP A O 1
ATOM 767 N N . TYR A 1 94 ? 59.383 22.397 37.001 1.00 60.64 93 TYR A N 1
ATOM 768 C CA . TYR A 1 94 ? 59.478 23.687 36.338 1.00 64.41 93 TYR A CA 1
ATOM 769 C C . TYR A 1 94 ? 58.306 23.953 35.420 1.00 65.25 93 TYR A C 1
ATOM 770 O O . TYR A 1 94 ? 57.998 25.103 35.180 1.00 68.72 93 TYR A O 1
ATOM 779 N N . PHE A 1 95 ? 57.669 22.910 34.885 1.00 63.39 94 PHE A N 1
ATOM 780 C CA . PHE A 1 95 ? 56.503 23.111 34.024 1.00 64.71 94 PHE A CA 1
ATOM 781 C C . PHE A 1 95 ? 55.336 23.673 34.813 1.00 64.65 94 PHE A C 1
ATOM 782 O O . PHE A 1 95 ? 54.664 24.615 34.341 1.00 68.07 94 PHE A O 1
ATOM 790 N N . LEU A 1 96 ? 55.090 23.094 35.995 1.00 61.17 95 LEU A N 1
ATOM 791 C CA . LEU A 1 96 ? 53.984 23.516 36.847 1.00 61.17 95 LEU A CA 1
ATOM 792 C C . LEU A 1 96 ? 54.263 24.837 37.505 1.00 64.55 95 LEU A C 1
ATOM 793 O O . LEU A 1 96 ? 53.346 25.634 37.654 1.00 66.08 95 LEU A O 1
ATOM 798 N N . GLN A 1 97 ? 55.520 25.090 37.881 1.00 66.25 96 GLN A N 1
ATOM 799 C CA A GLN A 1 97 ? 55.968 26.419 38.354 0.40 69.67 96 GLN A CA 1
ATOM 800 C CA B GLN A 1 97 ? 55.861 26.402 38.403 0.60 69.75 96 GLN A CA 1
ATOM 801 C C . GLN A 1 97 ? 55.709 27.472 37.303 1.00 73.75 96 GLN A C 1
ATOM 802 O O . GLN A 1 97 ? 55.123 28.524 37.565 1.00 76.63 96 GLN A O 1
ATOM 813 N N . GLU A 1 98 ? 56.163 27.185 36.089 1.00 75.21 97 GLU A N 1
ATOM 814 C CA . GLU A 1 98 ? 55.976 28.119 34.965 1.00 80.11 97 GLU A CA 1
ATOM 815 C C . GLU A 1 98 ? 54.483 28.308 34.564 1.00 79.62 97 GLU A C 1
ATOM 816 O O . GLU A 1 98 ? 54.128 29.347 34.052 1.00 83.30 97 GLU A O 1
ATOM 822 N N . ASN A 1 99 ? 53.639 27.299 34.808 1.00 75.96 98 ASN A N 1
ATOM 823 C CA . ASN A 1 99 ? 52.221 27.316 34.401 1.00 76.37 98 ASN A CA 1
ATOM 824 C C . ASN A 1 99 ? 51.269 27.041 35.581 1.00 74.41 98 ASN A C 1
ATOM 825 O O . ASN A 1 99 ? 50.669 25.983 35.665 1.00 72.06 98 ASN A O 1
ATOM 830 N N . PRO A 1 100 ? 51.121 28.009 36.486 1.00 75.34 99 PRO A N 1
ATOM 831 C CA . PRO A 1 100 ? 50.332 27.791 37.677 1.00 74.27 99 PRO A CA 1
ATOM 832 C C . PRO A 1 100 ? 48.828 27.605 37.410 1.00 74.87 99 PRO A C 1
ATOM 833 O O . PRO A 1 100 ? 48.140 26.916 38.181 1.00 72.91 99 PRO A O 1
ATOM 837 N N . THR A 1 101 ? 48.334 28.220 36.339 1.00 77.66 100 THR A N 1
ATOM 838 C CA . THR A 1 101 ? 46.969 28.006 35.864 1.00 78.88 100 THR A CA 1
ATOM 839 C C . THR A 1 101 ? 46.719 26.516 35.539 1.00 76.48 100 THR A C 1
ATOM 840 O O . THR A 1 101 ? 45.674 25.966 35.880 1.00 76.53 100 THR A O 1
ATOM 844 N N . ILE A 1 102 ? 47.721 25.843 34.988 1.00 74.92 101 ILE A N 1
ATOM 845 C CA . ILE A 1 102 ? 47.629 24.410 34.766 1.00 72.87 101 ILE A CA 1
ATOM 846 C C . ILE A 1 102 ? 47.622 23.684 36.110 1.00 70.43 101 ILE A C 1
ATOM 847 O O . ILE A 1 102 ? 46.855 22.740 36.316 1.00 70.22 101 ILE A O 1
ATOM 852 N N . LEU A 1 103 ? 48.468 24.136 37.028 1.00 69.71 102 LEU A N 1
ATOM 853 C CA . LEU A 1 103 ? 48.530 23.556 38.375 1.00 67.50 102 LEU A CA 1
ATOM 854 C C . LEU A 1 103 ? 47.165 23.626 39.105 1.00 68.86 102 LEU A C 1
ATOM 855 O O . LEU A 1 103 ? 46.746 22.636 39.691 1.00 67.80 102 LEU A O 1
ATOM 860 N N . SER A 1 104 ? 46.479 24.768 39.047 1.00 72.10 103 SER A N 1
ATOM 861 C CA . SER A 1 104 ? 45.139 24.886 39.644 1.00 74.61 103 SER A CA 1
ATOM 862 C C . SER A 1 104 ? 44.163 23.884 39.061 1.00 75.22 103 SER A C 1
ATOM 863 O O . SER A 1 104 ? 43.394 23.270 39.782 1.00 76.00 103 SER A O 1
ATOM 866 N N . ASN A 1 105 ? 44.178 23.739 37.748 1.00 76.89 104 ASN A N 1
ATOM 867 C CA . ASN A 1 105 ? 43.190 22.901 37.083 1.00 78.66 104 ASN A CA 1
ATOM 868 C C . ASN A 1 105 ? 43.478 21.385 37.164 1.00 77.24 104 ASN A C 1
ATOM 869 O O . ASN A 1 105 ? 42.564 20.592 36.948 1.00 79.20 104 ASN A O 1
ATOM 874 N N . LEU A 1 106 ? 44.712 20.989 37.507 1.00 75.15 105 LEU A N 1
ATOM 875 C CA . LEU A 1 106 ? 45.056 19.561 37.703 1.00 74.13 105 LEU A CA 1
ATOM 876 C C . LEU A 1 106 ? 43.955 18.745 38.402 1.00 76.16 105 LEU A C 1
ATOM 877 O O . LEU A 1 106 ? 43.608 17.639 37.967 1.00 77.40 105 LEU A O 1
ATOM 882 N N . LYS A 1 107 ? 43.416 19.297 39.486 1.00 77.65 106 LYS A N 1
ATOM 883 C CA . LYS A 1 107 ? 42.407 18.598 40.269 1.00 79.57 106 LYS A CA 1
ATOM 884 C C . LYS A 1 107 ? 41.114 18.496 39.448 1.00 83.23 106 LYS A C 1
ATOM 885 O O . LYS A 1 107 ? 40.623 17.390 39.161 1.00 84.57 106 LYS A O 1
ATOM 888 N N . GLN A 1 108 ? 40.620 19.653 39.011 1.00 84.88 107 GLN A N 1
ATOM 889 C CA . GLN A 1 108 ? 39.412 19.720 38.177 1.00 88.74 107 GLN A CA 1
ATOM 890 C C . GLN A 1 108 ? 39.485 18.949 36.832 1.00 89.79 107 GLN A C 1
ATOM 891 O O . GLN A 1 108 ? 38.447 18.639 36.264 1.00 94.16 107 GLN A O 1
ATOM 897 N N . TYR A 1 109 ? 40.686 18.654 36.328 1.00 87.03 108 TYR A N 1
ATOM 898 C CA . TYR A 1 109 ? 40.829 17.875 35.078 1.00 88.67 108 TYR A CA 1
ATOM 899 C C . TYR A 1 109 ? 40.198 16.479 35.141 1.00 91.63 108 TYR A C 1
ATOM 900 O O . TYR A 1 109 ? 39.644 16.019 34.145 1.00 95.94 108 TYR A O 1
ATOM 909 N N . GLU A 1 110 ? 40.285 15.810 36.299 1.00 90.69 109 GLU A N 1
ATOM 910 C CA . GLU A 1 110 ? 39.751 14.434 36.449 1.00 93.27 109 GLU A CA 1
ATOM 911 C C . GLU A 1 110 ? 38.231 14.316 36.236 1.00 98.82 109 GLU A C 1
ATOM 912 O O . GLU A 1 110 ? 37.743 13.231 35.921 1.00 102.03 109 GLU A O 1
ATOM 918 N N . SER A 1 111 ? 37.502 15.427 36.375 1.00 100.71 110 SER A N 1
ATOM 919 C CA . SER A 1 111 ? 36.075 15.484 35.997 1.00 106.83 110 SER A CA 1
ATOM 920 C C . SER A 1 111 ? 35.801 15.531 34.469 1.00 111.50 110 SER A C 1
ATOM 921 O O . SER A 1 111 ? 34.640 15.416 34.056 1.00 116.97 110 SER A O 1
ATOM 924 N N . LEU A 1 112 ? 36.841 15.713 33.642 1.00 109.89 111 LEU A N 1
ATOM 925 C CA . LEU A 1 112 ? 36.653 15.822 32.186 1.00 114.69 111 LEU A CA 1
ATOM 926 C C . LEU A 1 112 ? 36.318 14.459 31.563 1.00 119.33 111 LEU A C 1
ATOM 927 O O . LEU A 1 112 ? 36.854 13.440 32.004 1.00 116.76 111 LEU A O 1
ATOM 932 N N . PRO A 1 113 ? 35.444 14.441 30.529 1.00 127.12 112 PRO A N 1
ATOM 933 C CA . PRO A 1 113 ? 35.221 13.221 29.750 1.00 132.48 112 PRO A CA 1
ATOM 934 C C . PRO A 1 113 ? 36.319 13.039 28.679 1.00 132.46 112 PRO A C 1
ATOM 935 O O . PRO A 1 113 ? 36.353 13.834 27.751 1.00 134.96 112 PRO A O 1
ATOM 939 N N . ASN A 1 114 ? 37.221 12.049 28.764 1.00 130.72 113 ASN A N 1
ATOM 940 C CA . ASN A 1 114 ? 37.327 11.033 29.819 1.00 129.00 113 ASN A CA 1
ATOM 941 C C . ASN A 1 114 ? 38.773 10.971 30.324 1.00 122.82 113 ASN A C 1
ATOM 942 O O . ASN A 1 114 ? 39.640 10.398 29.661 1.00 122.51 113 ASN A O 1
ATOM 947 N N . PHE A 1 115 ? 39.035 11.568 31.492 1.00 119.07 114 PHE A N 1
ATOM 948 C CA . PHE A 1 115 ? 40.371 11.480 32.143 1.00 113.69 114 PHE A CA 1
ATOM 949 C C . PHE A 1 115 ? 40.670 10.055 32.680 1.00 113.84 114 PHE A C 1
ATOM 950 O O . PHE A 1 115 ? 41.820 9.743 33.034 1.00 109.73 114 PHE A O 1
ATOM 953 N N . LYS A 1 116 ? 39.622 9.219 32.772 1.00 119.48 115 LYS A N 1
ATOM 954 C CA . LYS A 1 116 ? 39.761 7.766 32.953 1.00 121.30 115 LYS A CA 1
ATOM 955 C C . LYS A 1 116 ? 40.140 7.072 31.638 1.00 125.04 115 LYS A C 1
ATOM 956 O O . LYS A 1 116 ? 41.231 6.489 31.525 1.00 122.07 115 LYS A O 1
ATOM 958 N N . ASP A 1 117 ? 39.233 7.150 30.654 1.00 132.01 116 ASP A N 1
ATOM 959 C CA . ASP A 1 117 ? 39.362 6.419 29.374 1.00 137.48 116 ASP A CA 1
ATOM 960 C C . ASP A 1 117 ? 40.592 6.858 28.559 1.00 135.09 116 ASP A C 1
ATOM 961 O O . ASP A 1 117 ? 41.448 6.027 28.232 1.00 134.71 116 ASP A O 1
ATOM 963 N N . ILE A 1 118 ? 40.685 8.160 28.263 1.00 134.02 117 ILE A N 1
ATOM 964 C CA . ILE A 1 118 ? 41.797 8.712 27.458 1.00 132.09 117 ILE A CA 1
ATOM 965 C C . ILE A 1 118 ? 43.200 8.521 28.093 1.00 125.52 117 ILE A C 1
ATOM 966 O O . ILE A 1 118 ? 44.184 8.361 27.366 1.00 125.05 117 ILE A O 1
ATOM 968 N N . CYS A 1 119 ? 43.291 8.517 29.427 1.00 121.10 118 CYS A N 1
ATOM 969 C CA . CYS A 1 119 ? 44.595 8.302 30.090 1.00 115.83 118 CYS A CA 1
ATOM 970 C C . CYS A 1 119 ? 45.081 6.854 29.957 1.00 116.44 118 CYS A C 1
ATOM 971 O O . CYS A 1 119 ? 46.106 6.618 29.331 1.00 116.13 118 CYS A O 1
ATOM 974 N N . LYS A 1 120 ? 44.352 5.896 30.546 1.00 117.97 119 LYS A N 1
ATOM 975 C CA . LYS A 1 120 ? 44.671 4.454 30.370 1.00 119.47 119 LYS A CA 1
ATOM 976 C C . LYS A 1 120 ? 44.274 3.974 28.928 1.00 125.49 119 LYS A C 1
ATOM 977 O O . LYS A 1 120 ? 43.117 3.629 28.679 1.00 130.75 119 LYS A O 1
ATOM 980 N N . ASN A 1 121 ? 45.300 3.854 28.061 1.00 124.51 120 ASN A N 1
ATOM 981 C CA . ASN A 1 121 ? 45.269 3.982 26.543 1.00 129.00 120 ASN A CA 1
ATOM 982 C C . ASN A 1 121 ? 46.399 4.919 25.962 1.00 125.22 120 ASN A C 1
ATOM 983 O O . ASN A 1 121 ? 46.320 5.346 24.805 1.00 129.11 120 ASN A O 1
ATOM 988 N N . ILE A 1 122 ? 47.465 5.166 26.739 1.00 118.15 121 ILE A N 1
ATOM 989 C CA . ILE A 1 122 ? 48.574 6.064 26.326 1.00 114.48 121 ILE A CA 1
ATOM 990 C C . ILE A 1 122 ? 49.694 5.244 25.671 1.00 114.29 121 ILE A C 1
ATOM 991 O O . ILE A 1 122 ? 50.440 4.528 26.359 1.00 111.16 121 ILE A O 1
ATOM 996 N N . LYS A 1 123 ? 49.772 5.318 24.337 1.00 117.62 122 LYS A N 1
ATOM 997 C CA . LYS A 1 123 ? 50.796 4.598 23.563 1.00 118.19 122 LYS A CA 1
ATOM 998 C C . LYS A 1 123 ? 52.181 5.246 23.764 1.00 112.04 122 LYS A C 1
ATOM 999 O O . LYS A 1 123 ? 52.338 6.461 23.571 1.00 110.88 122 LYS A O 1
ATOM 1001 N N . ASN A 1 124 ? 53.159 4.439 24.195 1.00 107.70 123 ASN A N 1
ATOM 1002 C CA . ASN A 1 124 ? 54.556 4.883 24.340 1.00 102.58 123 ASN A CA 1
ATOM 1003 C C . ASN A 1 124 ? 54.728 6.153 25.183 1.00 95.85 123 ASN A C 1
ATOM 1004 O O . ASN A 1 124 ? 55.276 7.164 24.712 1.00 96.04 123 ASN A O 1
ATOM 1009 N N . CYS A 1 125 ? 54.216 6.100 26.409 1.00 89.39 124 CYS A N 1
ATOM 1010 C CA . CYS A 1 125 ? 54.477 7.127 27.393 1.00 82.82 124 CYS A CA 1
ATOM 1011 C C . CYS A 1 125 ? 55.920 7.001 27.874 1.00 77.78 124 CYS A C 1
ATOM 1012 O O . CYS A 1 125 ? 56.378 5.906 28.153 1.00 76.74 124 CYS A O 1
ATOM 1015 N N . ARG A 1 126 ? 56.628 8.122 27.970 1.00 74.09 125 ARG A N 1
ATOM 1016 C CA . ARG A 1 126 ? 58.024 8.129 28.421 1.00 70.73 125 ARG A CA 1
ATOM 1017 C C . ARG A 1 126 ? 58.209 7.414 29.775 1.00 66.54 125 ARG A C 1
ATOM 1018 O O . ARG A 1 126 ? 59.171 6.677 29.956 1.00 66.08 125 ARG A O 1
ATOM 1026 N N . TRP A 1 127 ? 57.270 7.606 30.700 1.00 63.64 126 TRP A N 1
ATOM 1027 C CA . TRP A 1 127 ? 57.338 6.947 32.000 1.00 59.96 126 TRP A CA 1
ATOM 1028 C C . TRP A 1 127 ? 57.319 5.446 31.856 1.00 61.73 126 TRP A C 1
ATOM 1029 O O . TRP A 1 127 ? 58.153 4.751 32.461 1.00 60.71 126 TRP A O 1
ATOM 1040 N N . ASP A 1 128 ? 56.349 4.954 31.088 1.00 64.65 127 ASP A N 1
ATOM 1041 C CA . ASP A 1 128 ? 56.185 3.527 30.856 1.00 67.45 127 ASP A CA 1
ATOM 1042 C C . ASP A 1 128 ? 57.447 2.956 30.235 1.00 67.88 127 ASP A C 1
ATOM 1043 O O . ASP A 1 128 ? 57.951 1.919 30.697 1.00 67.40 127 ASP A O 1
ATOM 1048 N N . LEU A 1 129 ? 57.955 3.643 29.205 1.00 68.64 128 LEU A N 1
ATOM 1049 C CA . LEU A 1 129 ? 59.158 3.217 28.482 1.00 70.11 128 LEU A CA 1
ATOM 1050 C C . LEU A 1 129 ? 60.364 3.205 29.391 1.00 66.62 128 LEU A C 1
ATOM 1051 O O . LEU A 1 129 ? 61.169 2.268 29.355 1.00 68.33 128 LEU A O 1
ATOM 1056 N N . PHE A 1 130 ? 60.500 4.252 30.187 1.00 62.46 129 PHE A N 1
ATOM 1057 C CA . PHE A 1 130 ? 61.607 4.359 31.109 1.00 59.54 129 PHE A CA 1
ATOM 1058 C C . PHE A 1 130 ? 61.587 3.208 32.115 1.00 58.53 129 PHE A C 1
ATOM 1059 O O . PHE A 1 130 ? 62.616 2.603 32.375 1.00 58.97 129 PHE A O 1
ATOM 1067 N N . CYS A 1 131 ? 60.413 2.930 32.679 1.00 58.13 130 CYS A N 1
ATOM 1068 C CA . CYS A 1 131 ? 60.235 1.811 33.599 1.00 57.80 130 CYS A CA 1
ATOM 1069 C C . CYS A 1 131 ? 60.652 0.514 32.971 1.00 61.51 130 CYS A C 1
ATOM 1070 O O . CYS A 1 131 ? 61.310 -0.272 33.621 1.00 61.93 130 CYS A O 1
ATOM 1073 N N . HIS A 1 132 ? 60.303 0.302 31.700 1.00 65.27 131 HIS A N 1
ATOM 1074 C CA . HIS A 1 132 ? 60.636 -0.937 31.015 1.00 69.31 131 HIS A CA 1
ATOM 1075 C C . HIS A 1 132 ? 62.157 -1.101 30.858 1.00 69.45 131 HIS A C 1
ATOM 1076 O O . HIS A 1 132 ? 62.692 -2.172 31.158 1.00 69.90 131 HIS A O 1
ATOM 1083 N N . GLN A 1 133 ? 62.837 -0.039 30.421 1.00 68.73 132 GLN A N 1
ATOM 1084 C CA . GLN A 1 133 ? 64.294 -0.083 30.219 1.00 70.00 132 GLN A CA 1
ATOM 1085 C C . GLN A 1 133 ? 65.042 -0.214 31.550 1.00 66.86 132 GLN A C 1
ATOM 1086 O O . GLN A 1 133 ? 65.963 -1.031 31.674 1.00 68.34 132 GLN A O 1
ATOM 1092 N N . ALA A 1 134 ? 64.634 0.576 32.542 1.00 62.89 133 ALA A N 1
ATOM 1093 C CA . ALA A 1 134 ? 65.241 0.515 33.862 1.00 60.48 133 ALA A CA 1
ATOM 1094 C C . ALA A 1 134 ? 64.967 -0.834 34.563 1.00 60.85 133 ALA A C 1
ATOM 1095 O O . ALA A 1 134 ? 65.836 -1.345 35.271 1.00 61.37 133 ALA A O 1
ATOM 1097 N N . GLN A 1 135 ? 63.785 -1.415 34.349 1.00 61.67 134 GLN A N 1
ATOM 1098 C CA . GLN A 1 135 ? 63.474 -2.756 34.907 1.00 63.31 134 GLN A CA 1
ATOM 1099 C C . GLN A 1 135 ? 64.282 -3.835 34.218 1.00 65.86 134 GLN A C 1
ATOM 1100 O O . GLN A 1 135 ? 64.834 -4.695 34.878 1.00 65.92 134 GLN A O 1
ATOM 1106 N N . LYS A 1 136 ? 64.336 -3.757 32.891 1.00 68.07 135 LYS A N 1
ATOM 1107 C CA . LYS A 1 136 ? 65.158 -4.631 32.041 1.00 71.66 135 LYS A CA 1
ATOM 1108 C C . LYS A 1 136 ? 66.633 -4.602 32.449 1.00 70.45 135 LYS A C 1
ATOM 1109 O O . LYS A 1 136 ? 67.274 -5.634 32.453 1.00 72.92 135 LYS A O 1
ATOM 1113 N N . ALA A 1 137 ? 67.149 -3.420 32.806 1.00 67.09 136 ALA A N 1
ATOM 1114 C CA . ALA A 1 137 ? 68.541 -3.265 33.284 1.00 66.35 136 ALA A CA 1
ATOM 1115 C C . ALA A 1 137 ? 68.785 -3.800 34.717 1.00 64.71 136 ALA A C 1
ATOM 1116 O O . ALA A 1 137 ? 69.911 -4.074 35.100 1.00 64.78 136 ALA A O 1
ATOM 1118 N N . GLY A 1 138 ? 67.725 -3.885 35.503 1.00 63.72 137 GLY A N 1
ATOM 1119 C CA . GLY A 1 138 ? 67.771 -4.439 36.850 1.00 63.43 137 GLY A CA 1
ATOM 1120 C C . GLY A 1 138 ? 67.736 -3.405 37.959 1.00 60.74 137 GLY A C 1
ATOM 1121 O O . GLY A 1 138 ? 68.038 -3.740 39.076 1.00 60.65 137 GLY A O 1
ATOM 1122 N N . LEU A 1 139 ? 67.319 -2.173 37.662 1.00 59.55 138 LEU A N 1
ATOM 1123 C CA . LEU A 1 139 ? 67.443 -1.038 38.621 1.00 58.46 138 LEU A CA 1
ATOM 1124 C C . LEU A 1 139 ? 66.270 -0.817 39.545 1.00 57.23 138 LEU A C 1
ATOM 1125 O O . LEU A 1 139 ? 66.471 -0.314 40.671 1.00 57.63 138 LEU A O 1
ATOM 1130 N N . LEU A 1 140 ? 65.056 -1.133 39.061 1.00 56.80 139 LEU A N 1
ATOM 1131 C CA . LEU A 1 140 ? 63.823 -0.706 39.685 1.00 54.64 139 LEU A CA 1
ATOM 1132 C C . LEU A 1 140 ? 63.070 -1.851 40.332 1.00 55.78 139 LEU A C 1
ATOM 1133 O O . LEU A 1 140 ? 63.234 -2.985 39.937 1.00 58.35 139 LEU A O 1
ATOM 1138 N N . ALA A 1 141 ? 62.195 -1.528 41.293 1.00 54.53 140 ALA A N 1
ATOM 1139 C CA . ALA A 1 141 ? 61.299 -2.521 41.908 1.00 56.23 140 ALA A CA 1
ATOM 1140 C C . ALA A 1 141 ? 60.375 -3.157 40.880 1.00 58.00 140 ALA A C 1
ATOM 1141 O O . ALA A 1 141 ? 59.984 -2.504 39.926 1.00 58.05 140 ALA A O 1
ATOM 1143 N N . GLU A 1 142 ? 60.030 -4.432 41.072 1.00 61.04 141 GLU A N 1
ATOM 1144 C CA . GLU A 1 142 ? 59.037 -5.108 40.216 1.00 64.10 141 GLU A CA 1
ATOM 1145 C C . GLU A 1 142 ? 57.596 -4.808 40.718 1.00 63.55 141 GLU A C 1
ATOM 1146 O O . GLU A 1 142 ? 56.920 -5.648 41.296 1.00 66.46 141 GLU A O 1
ATOM 1150 N N . LEU A 1 143 ? 57.185 -3.565 40.496 1.00 60.39 142 LEU A N 1
ATOM 1151 C CA . LEU A 1 143 ? 55.859 -3.057 40.803 1.00 59.53 142 LEU A CA 1
ATOM 1152 C C . LEU A 1 143 ? 55.330 -2.445 39.524 1.00 59.52 142 LEU A C 1
ATOM 1153 O O . LEU A 1 143 ? 56.118 -1.986 38.689 1.00 57.85 142 LEU A O 1
ATOM 1158 N N . SER A 1 144 ? 54.014 -2.392 39.371 1.00 61.14 143 SER A N 1
ATOM 1159 C CA . SER A 1 144 ? 53.430 -1.880 38.129 1.00 62.74 143 SER A CA 1
ATOM 1160 C C . SER A 1 144 ? 53.820 -0.419 37.899 1.00 58.81 143 SER A C 1
ATOM 1161 O O . SER A 1 144 ? 54.270 0.259 38.803 1.00 55.71 143 SER A O 1
ATOM 1164 N N . GLU A 1 145 ? 53.662 0.059 36.678 1.00 60.24 144 GLU A N 1
ATOM 1165 C CA . GLU A 1 145 ? 54.195 1.395 36.320 1.00 57.70 144 GLU A CA 1
ATOM 1166 C C . GLU A 1 145 ? 53.491 2.515 37.072 1.00 55.04 144 GLU A C 1
ATOM 1167 O O . GLU A 1 145 ? 54.132 3.491 37.430 1.00 52.18 144 GLU A O 1
ATOM 1173 N N . ASP A 1 146 ? 52.191 2.374 37.337 1.00 56.85 145 ASP A N 1
ATOM 1174 C CA . ASP A 1 146 ? 51.474 3.430 38.077 1.00 56.13 145 ASP A CA 1
ATOM 1175 C C . ASP A 1 146 ? 51.899 3.516 39.535 1.00 52.75 145 ASP A C 1
ATOM 1176 O O . ASP A 1 146 ? 52.090 4.604 40.034 1.00 50.10 145 ASP A O 1
ATOM 1181 N N . ILE A 1 147 ? 52.107 2.367 40.183 1.00 53.12 146 ILE A N 1
ATOM 1182 C CA . ILE A 1 147 ? 52.605 2.332 41.555 1.00 51.00 146 ILE A CA 1
ATOM 1183 C C . ILE A 1 147 ? 53.969 2.989 41.624 1.00 48.43 146 ILE A C 1
ATOM 1184 O O . ILE A 1 147 ? 54.210 3.857 42.470 1.00 46.92 146 ILE A O 1
ATOM 1189 N N . LEU A 1 148 ? 54.846 2.620 40.708 1.00 48.37 147 LEU A N 1
ATOM 1190 C CA . LEU A 1 148 ? 56.163 3.232 40.670 1.00 46.43 147 LEU A CA 1
ATOM 1191 C C . LEU A 1 148 ? 56.065 4.753 40.525 1.00 44.89 147 LEU A C 1
ATOM 1192 O O . LEU A 1 148 ? 56.736 5.499 41.246 1.00 43.02 147 LEU A O 1
ATOM 1197 N N . PHE A 1 149 ? 55.213 5.210 39.618 1.00 46.13 148 PHE A N 1
ATOM 1198 C CA . PHE A 1 149 ? 54.981 6.640 39.471 1.00 45.62 148 PHE A CA 1
ATOM 1199 C C . PHE A 1 149 ? 54.518 7.278 40.777 1.00 44.51 148 PHE A C 1
ATOM 1200 O O . PHE A 1 149 ? 55.077 8.275 41.191 1.00 45.31 148 PHE A O 1
ATOM 1208 N N . LEU A 1 150 ? 53.543 6.666 41.436 1.00 45.14 149 LEU A N 1
ATOM 1209 C CA . LEU A 1 150 ? 52.927 7.240 42.624 1.00 45.06 149 LEU A CA 1
ATOM 1210 C C . LEU A 1 150 ? 53.865 7.238 43.841 1.00 44.28 149 LEU A C 1
ATOM 1211 O O . LEU A 1 150 ? 53.641 8.003 44.785 1.00 44.79 149 LEU A O 1
ATOM 1216 N N . LEU A 1 151 ? 54.911 6.401 43.797 1.00 44.11 150 LEU A N 1
ATOM 1217 C CA . LEU A 1 151 ? 55.999 6.404 44.787 1.00 43.12 150 LEU A CA 1
ATOM 1218 C C . LEU A 1 151 ? 57.134 7.382 44.463 1.00 42.54 150 LEU A C 1
ATOM 1219 O O . LEU A 1 151 ? 57.971 7.626 45.325 1.00 42.24 150 LEU A O 1
ATOM 1224 N N . SER A 1 152 ? 57.192 7.914 43.241 1.00 42.59 151 SER A N 1
ATOM 1225 C CA . SER A 1 152 ? 58.399 8.629 42.784 1.00 42.88 151 SER A CA 1
ATOM 1226 C C . SER A 1 152 ? 58.082 9.994 42.099 1.00 43.03 151 SER A C 1
ATOM 1227 O O . SER A 1 152 ? 58.008 11.040 42.784 1.00 43.19 151 SER A O 1
ATOM 1230 N N . LEU A 1 153 ? 57.844 9.991 40.788 1.00 43.04 152 LEU A N 1
ATOM 1231 C CA . LEU A 1 153 ? 57.603 11.249 40.080 1.00 43.58 152 LEU A CA 1
ATOM 1232 C C . LEU A 1 153 ? 56.436 12.013 40.650 1.00 43.02 152 LEU A C 1
ATOM 1233 O O . LEU A 1 153 ? 56.404 13.236 40.565 1.00 43.64 152 LEU A O 1
ATOM 1238 N N . LYS A 1 154 ? 55.472 11.296 41.222 1.00 42.47 153 LYS A N 1
ATOM 1239 C CA . LYS A 1 154 ? 54.322 11.933 41.848 1.00 42.26 153 LYS A CA 1
ATOM 1240 C C . LYS A 1 154 ? 54.718 13.030 42.806 1.00 42.01 153 LYS A C 1
ATOM 1241 O O . LYS A 1 154 ? 53.986 13.983 42.911 1.00 43.41 153 LYS A O 1
ATOM 1247 N N . THR A 1 155 ? 55.866 12.898 43.492 1.00 41.63 154 THR A N 1
ATOM 1248 C CA . THR A 1 155 ? 56.343 13.921 44.438 1.00 42.33 154 THR A CA 1
ATOM 1249 C C . THR A 1 155 ? 56.483 15.307 43.786 1.00 43.52 154 THR A C 1
ATOM 1250 O O . THR A 1 155 ? 56.119 16.319 44.376 1.00 43.51 154 THR A O 1
ATOM 1254 N N . ALA A 1 156 ? 56.942 15.328 42.540 1.00 44.25 155 ALA A N 1
ATOM 1255 C CA . ALA A 1 156 ? 57.087 16.572 41.800 1.00 45.98 155 ALA A CA 1
ATOM 1256 C C . ALA A 1 156 ? 55.767 17.306 41.737 1.00 47.86 155 ALA A C 1
ATOM 1257 O O . ALA A 1 156 ? 55.708 18.510 42.041 1.00 50.17 155 ALA A O 1
ATOM 1259 N N . ILE A 1 157 ? 54.696 16.569 41.466 1.00 47.97 156 ILE A N 1
ATOM 1260 C CA . ILE A 1 157 ? 53.363 17.162 41.357 1.00 49.17 156 ILE A CA 1
ATOM 1261 C C . ILE A 1 157 ? 52.838 17.578 42.716 1.00 50.59 156 ILE A C 1
ATOM 1262 O O . ILE A 1 157 ? 52.245 18.634 42.849 1.00 53.55 156 ILE A O 1
ATOM 1267 N N . ASN A 1 158 ? 53.032 16.738 43.723 1.00 50.08 157 ASN A N 1
ATOM 1268 C CA . ASN A 1 158 ? 52.534 17.028 45.055 1.00 50.85 157 ASN A CA 1
ATOM 1269 C C . ASN A 1 158 ? 53.271 18.240 45.686 1.00 52.63 157 ASN A C 1
ATOM 1270 O O . ASN A 1 158 ? 52.661 19.053 46.418 1.00 54.74 157 ASN A O 1
ATOM 1275 N N . LEU A 1 159 ? 54.569 18.359 45.402 1.00 52.38 158 LEU A N 1
ATOM 1276 C CA . LEU A 1 159 ? 55.367 19.447 45.945 1.00 54.51 158 LEU A CA 1
ATOM 1277 C C . LEU A 1 159 ? 54.949 20.796 45.358 1.00 56.35 158 LEU A C 1
ATOM 1278 O O . LEU A 1 159 ? 54.743 21.751 46.096 1.00 57.56 158 LEU A O 1
ATOM 1283 N N . ALA A 1 160 ? 54.827 20.856 44.031 1.00 56.97 159 ALA A N 1
ATOM 1284 C CA . ALA A 1 160 ? 54.311 22.038 43.335 1.00 59.76 159 ALA A CA 1
ATOM 1285 C C . ALA A 1 160 ? 52.945 22.451 43.895 1.00 62.50 159 ALA A C 1
ATOM 1286 O O . ALA A 1 160 ? 52.712 23.628 44.210 1.00 65.46 159 ALA A O 1
ATOM 1288 N N . SER A 1 161 ? 52.068 21.472 44.073 1.00 62.97 160 SER A N 1
ATOM 1289 C CA . SER A 1 161 ? 50.695 21.750 44.454 1.00 65.88 160 SER A CA 1
ATOM 1290 C C . SER A 1 161 ? 50.593 22.290 45.890 1.00 68.94 160 SER A C 1
ATOM 1291 O O . SER A 1 161 ? 49.944 23.320 46.120 1.00 71.46 160 SER A O 1
ATOM 1294 N N . ASP A 1 162 ? 51.315 21.645 46.812 1.00 69.49 161 ASP A N 1
ATOM 1295 C CA . ASP A 1 162 ? 51.351 22.030 48.231 1.00 72.92 161 ASP A CA 1
ATOM 1296 C C . ASP A 1 162 ? 52.423 23.099 48.614 1.00 76.22 161 ASP A C 1
ATOM 1297 O O . ASP A 1 162 ? 52.455 23.546 49.755 1.00 79.68 161 ASP A O 1
ATOM 1302 N N . ALA A 1 163 ? 53.276 23.508 47.669 1.00 77.16 162 ALA A N 1
ATOM 1303 C CA . ALA A 1 163 ? 54.110 24.716 47.817 1.00 80.82 162 ALA A CA 1
ATOM 1304 C C . ALA A 1 163 ? 53.254 25.955 48.183 1.00 85.05 162 ALA A C 1
ATOM 1305 O O . ALA A 1 163 ? 53.697 26.866 48.943 1.00 89.18 162 ALA A O 1
ATOM 1307 N N . LYS A 1 164 ? 52.027 25.971 47.646 1.00 84.81 163 LYS A N 1
ATOM 1308 C CA . LYS A 1 164 ? 51.065 27.065 47.844 1.00 87.75 163 LYS A CA 1
ATOM 1309 C C . LYS A 1 164 ? 50.505 27.003 49.258 1.00 89.54 163 LYS A C 1
ATOM 1310 O O . LYS A 1 164 ? 50.553 27.996 49.992 1.00 93.67 163 LYS A O 1
ATOM 1314 N N . PHE A 1 165 ? 50.006 25.823 49.647 1.00 87.28 164 PHE A N 1
ATOM 1315 C CA . PHE A 1 165 ? 49.500 25.589 51.032 1.00 89.22 164 PHE A CA 1
ATOM 1316 C C . PHE A 1 165 ? 50.594 25.169 52.071 1.00 89.79 164 PHE A C 1
ATOM 1317 O O . PHE A 1 165 ? 50.258 24.896 53.233 1.00 91.56 164 PHE A O 1
ATOM 1319 N N . ILE A 1 166 ? 51.874 25.129 51.662 1.00 88.64 165 ILE A N 1
ATOM 1320 C CA . ILE A 1 166 ? 52.997 24.955 52.609 1.00 90.24 165 ILE A CA 1
ATOM 1321 C C . ILE A 1 166 ? 54.346 25.321 51.946 1.00 90.57 165 ILE A C 1
ATOM 1322 O O . ILE A 1 166 ? 55.035 26.259 52.385 1.00 94.89 165 ILE A O 1
ATOM 1324 N N . LEU A 1 170 ? 62.090 27.963 48.390 1.00 91.57 169 LEU A N 1
ATOM 1325 C CA . LEU A 1 170 ? 62.636 26.683 48.869 1.00 89.24 169 LEU A CA 1
ATOM 1326 C C . LEU A 1 170 ? 63.867 26.194 48.067 1.00 88.87 169 LEU A C 1
ATOM 1327 O O . LEU A 1 170 ? 63.805 25.991 46.838 1.00 85.84 169 LEU A O 1
ATOM 1332 N N . LYS A 1 171 ? 64.944 25.920 48.813 1.00 91.56 170 LYS A N 1
ATOM 1333 C CA . LYS A 1 171 ? 66.332 25.923 48.304 1.00 93.95 170 LYS A CA 1
ATOM 1334 C C . LYS A 1 171 ? 66.594 24.768 47.315 1.00 88.87 170 LYS A C 1
ATOM 1335 O O . LYS A 1 171 ? 65.837 23.809 47.284 1.00 84.11 170 LYS A O 1
ATOM 1338 N N . PRO A 1 172 ? 67.654 24.876 46.483 1.00 90.65 171 PRO A N 1
ATOM 1339 C CA . PRO A 1 172 ? 67.901 23.806 45.516 1.00 86.32 171 PRO A CA 1
ATOM 1340 C C . PRO A 1 172 ? 68.344 22.481 46.140 1.00 83.61 171 PRO A C 1
ATOM 1341 O O . PRO A 1 172 ? 67.982 21.451 45.617 1.00 79.28 171 PRO A O 1
ATOM 1345 N N . GLU A 1 173 ? 69.089 22.515 47.248 1.00 87.22 172 GLU A N 1
ATOM 1346 C CA . GLU A 1 173 ? 69.494 21.278 47.975 1.00 86.15 172 GLU A CA 1
ATOM 1347 C C . GLU A 1 173 ? 68.279 20.451 48.417 1.00 80.69 172 GLU A C 1
ATOM 1348 O O . GLU A 1 173 ? 68.318 19.212 48.373 1.00 77.66 172 GLU A O 1
ATOM 1354 N N . ILE A 1 174 ? 67.217 21.143 48.848 1.00 79.66 173 ILE A N 1
ATOM 1355 C CA . ILE A 1 174 ? 65.943 20.500 49.191 1.00 75.08 173 ILE A CA 1
ATOM 1356 C C . ILE A 1 174 ? 65.324 19.807 47.966 1.00 69.65 173 ILE A C 1
ATOM 1357 O O . ILE A 1 174 ? 64.929 18.639 48.058 1.00 66.24 173 ILE A O 1
ATOM 1362 N N . LEU A 1 175 ? 65.284 20.485 46.817 1.00 68.96 174 LEU A N 1
ATOM 1363 C CA . LEU A 1 175 ? 64.731 19.852 45.588 1.00 64.86 174 LEU A CA 1
ATOM 1364 C C . LEU A 1 175 ? 65.496 18.594 45.174 1.00 62.85 174 LEU A C 1
ATOM 1365 O O . LEU A 1 175 ? 64.886 17.615 44.742 1.00 59.76 174 LEU A O 1
ATOM 1370 N N . GLU A 1 176 ? 66.821 18.622 45.305 1.00 65.01 175 GLU A N 1
ATOM 1371 C CA . GLU A 1 176 ? 67.643 17.459 44.977 1.00 63.43 175 GLU A CA 1
ATOM 1372 C C . GLU A 1 176 ? 67.428 16.348 45.984 1.00 61.05 175 GLU A C 1
ATOM 1373 O O . GLU A 1 176 ? 67.373 15.163 45.616 1.00 58.50 175 GLU A O 1
ATOM 1379 N N . SER A 1 177 ? 67.314 16.718 47.257 1.00 62.18 176 SER A N 1
ATOM 1380 C CA . SER A 1 177 ? 66.954 15.747 48.286 1.00 60.67 176 SER A CA 1
ATOM 1381 C C . SER A 1 177 ? 65.671 15.021 47.925 1.00 55.54 176 SER A C 1
ATOM 1382 O O . SER A 1 177 ? 65.659 13.812 47.914 1.00 53.30 176 SER A O 1
ATOM 1385 N N . VAL A 1 178 ? 64.629 15.753 47.539 1.00 53.94 177 VAL A N 1
ATOM 1386 C CA . VAL A 1 178 ? 63.362 15.118 47.130 1.00 50.36 177 VAL A CA 1
ATOM 1387 C C . VAL A 1 178 ? 63.510 14.280 45.859 1.00 49.09 177 VAL A C 1
ATOM 1388 O O . VAL A 1 178 ? 62.958 13.189 45.767 1.00 48.16 177 VAL A O 1
ATOM 1392 N N . ILE A 1 179 ? 64.267 14.773 44.885 1.00 50.82 178 ILE A N 1
ATOM 1393 C CA . ILE A 1 179 ? 64.527 13.992 43.671 1.00 49.64 178 ILE A CA 1
ATOM 1394 C C . ILE A 1 179 ? 65.210 12.669 44.006 1.00 49.48 178 ILE A C 1
ATOM 1395 O O . ILE A 1 179 ? 64.788 11.632 43.568 1.00 48.15 178 ILE A O 1
ATOM 1400 N N . GLU A 1 180 ? 66.267 12.739 44.780 1.00 52.55 179 GLU A N 1
ATOM 1401 C CA . GLU A 1 180 ? 67.052 11.564 45.144 1.00 53.70 179 GLU A CA 1
ATOM 1402 C C . GLU A 1 180 ? 66.295 10.606 46.038 1.00 51.49 179 GLU A C 1
ATOM 1403 O O . GLU A 1 180 ? 66.415 9.400 45.892 1.00 51.46 179 GLU A O 1
ATOM 1409 N N . ARG A 1 181 ? 65.539 11.140 46.978 1.00 51.31 180 ARG A N 1
ATOM 1410 C CA . ARG A 1 181 ? 64.811 10.303 47.928 1.00 50.09 180 ARG A CA 1
ATOM 1411 C C . ARG A 1 181 ? 63.594 9.660 47.297 1.00 47.89 180 ARG A C 1
ATOM 1412 O O . ARG A 1 181 ? 63.300 8.505 47.596 1.00 47.66 180 ARG A O 1
ATOM 1420 N N . SER A 1 182 ? 62.891 10.378 46.418 1.00 46.18 181 SER A N 1
ATOM 1421 C CA . SER A 1 182 ? 61.757 9.767 45.700 1.00 45.25 181 SER A CA 1
ATOM 1422 C C . SER A 1 182 ? 62.234 8.633 44.758 1.00 45.33 181 SER A C 1
ATOM 1423 O O . SER A 1 182 ? 61.556 7.611 44.601 1.00 45.16 181 SER A O 1
ATOM 1426 N N . TRP A 1 183 ? 63.402 8.838 44.141 1.00 46.24 182 TRP A N 1
ATOM 1427 C CA . TRP A 1 183 ? 64.099 7.799 43.365 1.00 46.62 182 TRP A CA 1
ATOM 1428 C C . TRP A 1 183 ? 64.420 6.600 44.217 1.00 47.62 182 TRP A C 1
ATOM 1429 O O . TRP A 1 183 ? 64.200 5.471 43.812 1.00 47.56 182 TRP A O 1
ATOM 1440 N N . ARG A 1 184 ? 64.924 6.872 45.412 1.00 49.50 183 ARG A N 1
ATOM 1441 C CA . ARG A 1 184 ? 65.302 5.838 46.372 1.00 51.27 183 ARG A CA 1
ATOM 1442 C C . ARG A 1 184 ? 64.144 4.867 46.642 1.00 50.74 183 ARG A C 1
ATOM 1443 O O . ARG A 1 184 ? 64.350 3.668 46.774 1.00 52.75 183 ARG A O 1
ATOM 1451 N N . ALA A 1 185 ? 62.928 5.405 46.705 1.00 49.20 184 ALA A N 1
ATOM 1452 C CA . ALA A 1 185 ? 61.723 4.622 46.948 1.00 48.06 184 ALA A CA 1
ATOM 1453 C C . ALA A 1 185 ? 61.417 3.557 45.878 1.0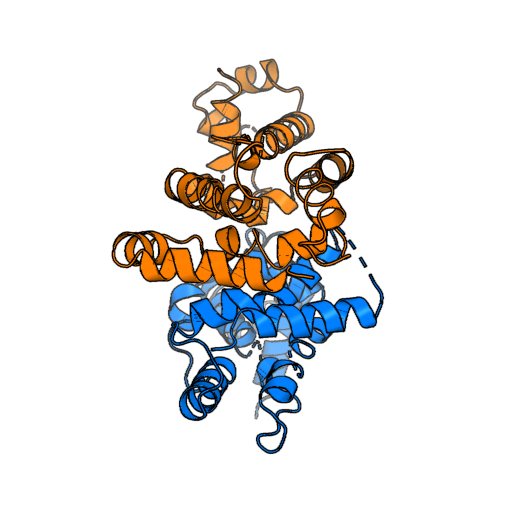0 47.47 184 ALA A C 1
ATOM 1454 O O . ALA A 1 185 ? 60.718 2.579 46.165 1.00 47.74 184 ALA A O 1
ATOM 1456 N N . ILE A 1 186 ? 61.888 3.761 44.650 1.00 47.09 185 ILE A N 1
ATOM 1457 C CA . ILE A 1 186 ? 61.608 2.800 43.561 1.00 47.33 185 ILE A CA 1
ATOM 1458 C C . ILE A 1 186 ? 62.821 1.995 43.114 1.00 49.41 185 ILE A C 1
ATOM 1459 O O . ILE A 1 186 ? 62.725 1.292 42.113 1.00 50.74 185 ILE A O 1
ATOM 1464 N N . GLN A 1 187 ? 63.935 2.064 43.860 1.00 50.97 186 GLN A N 1
ATOM 1465 C CA A GLN A 1 187 ? 65.123 1.267 43.527 0.50 53.05 186 GLN A CA 1
ATOM 1466 C CA B GLN A 1 187 ? 65.132 1.256 43.564 0.50 53.00 186 GLN A CA 1
ATOM 1467 C C . GLN A 1 187 ? 64.887 -0.189 43.916 1.00 55.08 186 GLN A C 1
ATOM 1468 O O . GLN A 1 187 ? 64.211 -0.479 44.918 1.00 55.72 186 GLN A O 1
ATOM 1479 N N . LYS A 1 188 ? 65.446 -1.115 43.134 1.00 57.42 187 LYS A N 1
ATOM 1480 C CA . LYS A 1 188 ? 65.245 -2.555 43.422 1.00 60.25 187 LYS A CA 1
ATOM 1481 C C . LYS A 1 188 ? 65.740 -2.876 44.811 1.00 62.02 187 LYS A C 1
ATOM 1482 O O . LYS A 1 188 ? 66.748 -2.297 45.255 1.00 63.00 187 LYS A O 1
ATOM 1489 N N . ASP B 1 8 ? 25.676 15.542 65.565 1.00 89.09 7 ASP B N 1
ATOM 1490 C CA . ASP B 1 8 ? 24.214 15.219 65.604 1.00 93.50 7 ASP B CA 1
ATOM 1491 C C . ASP B 1 8 ? 23.520 15.849 64.350 1.00 88.66 7 ASP B C 1
ATOM 1492 O O . ASP B 1 8 ? 23.814 15.407 63.214 1.00 85.44 7 ASP B O 1
ATOM 1497 N N . LEU B 1 9 ? 22.651 16.865 64.507 1.00 88.08 8 LEU B N 1
ATOM 1498 C CA . LEU B 1 9 ? 22.202 17.640 63.326 1.00 82.64 8 LEU B CA 1
ATOM 1499 C C . LEU B 1 9 ? 23.385 18.297 62.572 1.00 75.64 8 LEU B C 1
ATOM 1500 O O . LEU B 1 9 ? 23.347 18.403 61.345 1.00 72.34 8 LEU B O 1
ATOM 1505 N N . ALA B 1 10 ? 24.437 18.686 63.292 1.00 74.03 9 ALA B N 1
ATOM 1506 C CA . ALA B 1 10 ? 25.614 19.264 62.655 1.00 68.54 9 ALA B CA 1
ATOM 1507 C C . ALA B 1 10 ? 26.350 18.280 61.739 1.00 65.63 9 ALA B C 1
ATOM 1508 O O . ALA B 1 10 ? 26.741 18.644 60.630 1.00 62.96 9 ALA B O 1
ATOM 1510 N N . GLU B 1 11 ? 26.537 17.039 62.188 1.00 67.74 10 GLU B N 1
ATOM 1511 C CA A GLU B 1 11 ? 27.236 16.038 61.382 0.50 65.62 10 GLU B CA 1
ATOM 1512 C CA B GLU B 1 11 ? 27.236 16.032 61.369 0.50 65.62 10 GLU B CA 1
ATOM 1513 C C . GLU B 1 11 ? 26.371 15.665 60.175 1.00 64.67 10 GLU B C 1
ATOM 1514 O O . GLU B 1 11 ? 26.876 15.397 59.100 1.00 63.33 10 GLU B O 1
ATOM 1525 N N . GLN B 1 12 ? 25.069 15.656 60.369 1.00 66.28 11 GLN B N 1
ATOM 1526 C CA . GLN B 1 12 ? 24.156 15.452 59.278 1.00 66.02 11 GLN B CA 1
ATOM 1527 C C . GLN B 1 12 ? 24.404 16.503 58.189 1.00 60.63 11 GLN B C 1
ATOM 1528 O O . GLN B 1 12 ? 24.540 16.162 57.016 1.00 60.28 11 GLN B O 1
ATOM 1534 N N . ILE B 1 13 ? 24.525 17.762 58.603 1.00 56.94 12 ILE B N 1
ATOM 1535 C CA . ILE B 1 13 ? 24.745 18.866 57.677 1.00 52.46 12 ILE B CA 1
ATOM 1536 C C . ILE B 1 13 ? 26.144 18.812 57.059 1.00 50.33 12 ILE B C 1
ATOM 1537 O O . ILE B 1 13 ? 26.302 19.062 55.851 1.00 49.55 12 ILE B O 1
ATOM 1542 N N . PHE B 1 14 ? 27.152 18.446 57.852 1.00 50.34 13 PHE B N 1
ATOM 1543 C CA . PHE B 1 14 ? 28.499 18.292 57.313 1.00 48.37 13 PHE B CA 1
ATOM 1544 C C . PHE B 1 14 ? 28.575 17.161 56.328 1.00 49.69 13 PHE B C 1
ATOM 1545 O O . PHE B 1 14 ? 29.221 17.260 55.284 1.00 49.45 13 PHE B O 1
ATOM 1553 N N . SER B 1 15 ? 27.912 16.068 56.647 1.00 52.37 14 SER B N 1
ATOM 1554 C CA . SER B 1 15 ? 27.850 14.965 55.737 1.00 54.48 14 SER B CA 1
ATOM 1555 C C . SER B 1 15 ? 27.139 15.371 54.423 1.00 53.85 14 SER B C 1
ATOM 1556 O O . SER B 1 15 ? 27.577 15.004 53.330 1.00 55.07 14 SER B O 1
ATOM 1559 N N . ALA B 1 16 ? 26.048 16.118 54.542 1.00 52.19 15 ALA B N 1
ATOM 1560 C CA . ALA B 1 16 ? 25.389 16.698 53.388 1.00 51.70 15 ALA B CA 1
ATOM 1561 C C . ALA B 1 16 ? 26.341 17.624 52.603 1.00 48.17 15 ALA B C 1
ATOM 1562 O O . ALA B 1 16 ? 26.303 17.644 51.390 1.00 49.43 15 ALA B O 1
ATOM 1564 N N . THR B 1 17 ? 27.194 18.366 53.292 1.00 43.85 16 THR B N 1
ATOM 1565 C CA . THR B 1 17 ? 28.156 19.186 52.602 1.00 42.56 16 THR B CA 1
ATOM 1566 C C . THR B 1 17 ? 29.099 18.390 51.749 1.00 45.34 16 THR B C 1
ATOM 1567 O O . THR B 1 17 ? 29.342 18.754 50.607 1.00 47.29 16 THR B O 1
ATOM 1571 N N . ASP B 1 18 ? 29.630 17.286 52.275 1.00 47.07 17 ASP B N 1
ATOM 1572 C CA . ASP B 1 18 ? 30.443 16.377 51.436 1.00 48.92 17 ASP B CA 1
ATOM 1573 C C . ASP B 1 18 ? 29.751 15.951 50.188 1.00 52.40 17 ASP B C 1
ATOM 1574 O O . ASP B 1 18 ? 30.338 15.966 49.119 1.00 54.86 17 ASP B O 1
ATOM 1579 N N . ARG B 1 19 ? 28.526 15.494 50.329 1.00 54.77 18 ARG B N 1
ATOM 1580 C CA . ARG B 1 19 ? 27.841 14.873 49.217 1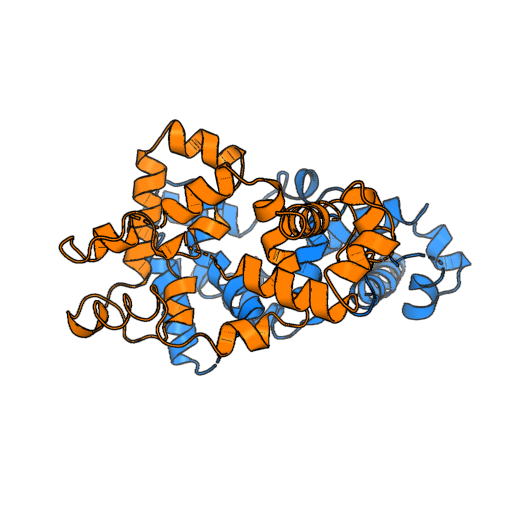.00 59.79 18 ARG B CA 1
ATOM 1581 C C . ARG B 1 19 ? 27.589 15.905 48.149 1.00 60.44 18 ARG B C 1
ATOM 1582 O O . ARG B 1 19 ? 27.813 15.675 46.966 1.00 63.61 18 ARG B O 1
ATOM 1590 N N . LEU B 1 20 ? 27.107 17.050 48.584 1.00 57.27 19 LEU B N 1
ATOM 1591 C CA . LEU B 1 20 ? 26.825 18.143 47.680 1.00 58.61 19 LEU B CA 1
ATOM 1592 C C . LEU B 1 20 ? 28.094 18.663 47.017 1.00 59.35 19 LEU B C 1
ATOM 1593 O O . LEU B 1 20 ? 28.096 18.929 45.832 1.00 63.69 19 LEU B O 1
ATOM 1606 N N . ALA B 1 22 ? 30.744 16.786 46.504 1.00 65.05 21 ALA B N 1
ATOM 1607 C CA . ALA B 1 22 ? 31.134 15.699 45.547 1.00 69.86 21 ALA B CA 1
ATOM 1608 C C . ALA B 1 22 ? 30.304 15.680 44.255 1.00 76.34 21 ALA B C 1
ATOM 1609 O O . ALA B 1 22 ? 30.843 15.425 43.176 1.00 81.54 21 ALA B O 1
ATOM 1611 N N . ARG B 1 23 ? 28.993 15.904 44.389 1.00 76.55 22 ARG B N 1
ATOM 1612 C CA . ARG B 1 23 ? 28.045 15.801 43.292 1.00 83.49 22 ARG B CA 1
ATOM 1613 C C . ARG B 1 23 ? 28.012 17.040 42.401 1.00 85.18 22 ARG B C 1
ATOM 1614 O O . ARG B 1 23 ? 27.912 16.937 41.188 1.00 91.32 22 ARG B O 1
ATOM 1622 N N . GLU B 1 24 ? 28.028 18.200 43.027 1.00 81.06 23 GLU B N 1
ATOM 1623 C CA . GLU B 1 24 ? 28.153 19.493 42.348 1.00 82.80 23 GLU B CA 1
ATOM 1624 C C . GLU B 1 24 ? 29.460 20.056 42.866 1.00 79.96 23 GLU B C 1
ATOM 1625 O O . GLU B 1 24 ? 30.043 19.473 43.777 1.00 76.27 23 GLU B O 1
ATOM 1631 N N . GLY B 1 25 ? 29.981 21.140 42.310 1.00 81.65 24 GLY B N 1
ATOM 1632 C CA . GLY B 1 25 ? 31.280 21.655 42.871 1.00 78.71 24 GLY B CA 1
ATOM 1633 C C . GLY B 1 25 ? 31.127 22.316 44.247 1.00 71.56 24 GLY B C 1
ATOM 1634 O O . GLY B 1 25 ? 29.998 22.599 44.697 1.00 68.48 24 GLY B O 1
ATOM 1635 N N . LEU B 1 26 ? 32.260 22.591 44.900 1.00 68.85 25 LEU B N 1
ATOM 1636 C CA . LEU B 1 26 ? 32.292 23.502 46.061 1.00 64.28 25 LEU B CA 1
ATOM 1637 C C . LEU B 1 26 ? 31.697 24.890 45.759 1.00 65.53 25 LEU B C 1
ATOM 1638 O O . LEU B 1 26 ? 30.975 25.440 46.581 1.00 62.76 25 LEU B O 1
ATOM 1643 N N . ASN B 1 27 ? 31.970 25.420 44.568 1.00 70.18 26 ASN B N 1
ATOM 1644 C CA . ASN B 1 27 ? 31.411 26.712 44.125 1.00 72.98 26 ASN B CA 1
ATOM 1645 C C . ASN B 1 27 ? 29.884 26.746 44.076 1.00 70.23 26 ASN B C 1
ATOM 1646 O O . ASN B 1 27 ? 29.304 27.810 44.150 1.00 70.68 26 ASN B O 1
ATOM 1651 N N . GLN B 1 28 ? 29.244 25.584 43.941 1.00 68.59 27 GLN B N 1
ATOM 1652 C CA . GLN B 1 28 ? 27.784 25.494 43.764 1.00 67.49 27 GLN B CA 1
ATOM 1653 C C . GLN B 1 28 ? 27.019 25.300 45.090 1.00 61.77 27 GLN B C 1
ATOM 1654 O O . GLN B 1 28 ? 25.767 25.193 45.085 1.00 61.16 27 GLN B O 1
ATOM 1660 N N . LEU B 1 29 ? 27.742 25.263 46.220 1.00 57.61 28 LEU B N 1
ATOM 1661 C CA . LEU B 1 29 ? 27.096 25.109 47.509 1.00 53.27 28 LEU B CA 1
ATOM 1662 C C . LEU B 1 29 ? 26.346 26.352 47.884 1.00 52.36 28 LEU B C 1
ATOM 1663 O O . LEU B 1 29 ? 26.836 27.470 47.681 1.00 54.91 28 LEU B O 1
ATOM 1668 N N . SER B 1 30 ? 25.156 26.161 48.435 1.00 49.42 29 SER B N 1
ATOM 1669 C CA . SER B 1 30 ? 24.408 27.243 49.049 1.00 47.48 29 SER B CA 1
ATOM 1670 C C . SER B 1 30 ? 23.747 26.704 50.297 1.00 44.60 29 SER B C 1
ATOM 1671 O O . SER B 1 30 ? 23.547 25.487 50.429 1.00 44.00 29 SER B O 1
ATOM 1682 N N . LEU B 1 32 ? 20.583 27.081 51.049 1.00 44.34 31 LEU B N 1
ATOM 1683 C CA A LEU B 1 32 ? 19.326 26.423 50.620 0.50 46.25 31 LEU B CA 1
ATOM 1684 C CA B LEU B 1 32 ? 19.326 26.424 50.676 0.50 46.03 31 LEU B CA 1
ATOM 1685 C C . LEU B 1 32 ? 19.563 24.995 50.135 1.00 47.55 31 LEU B C 1
ATOM 1686 O O . LEU B 1 32 ? 18.844 24.073 50.514 1.00 49.26 31 LEU B O 1
ATOM 1695 N N . LYS B 1 33 ? 20.552 24.829 49.258 1.00 48.44 32 LYS B N 1
ATOM 1696 C CA . LYS B 1 33 ? 20.865 23.530 48.680 1.00 51.03 32 LYS B CA 1
ATOM 1697 C C . LYS B 1 33 ? 21.334 22.527 49.727 1.00 50.33 32 LYS B C 1
ATOM 1698 O O . LYS B 1 33 ? 20.994 21.339 49.645 1.00 54.03 32 LYS B O 1
ATOM 1704 N N . LEU B 1 34 ? 22.144 22.983 50.678 1.00 47.60 33 LEU B N 1
ATOM 1705 C CA . LEU B 1 34 ? 22.617 22.133 51.792 1.00 47.19 33 LEU B CA 1
ATOM 1706 C C . LEU B 1 34 ? 21.479 21.692 52.693 1.00 48.77 33 LEU B C 1
ATOM 1707 O O . LEU B 1 34 ? 21.443 20.558 53.127 1.00 51.09 33 LEU B O 1
ATOM 1712 N N . ALA B 1 35 ? 20.542 22.589 52.959 1.00 48.60 34 ALA B N 1
ATOM 1713 C CA . ALA B 1 35 ? 19.363 22.245 53.727 1.00 51.47 34 ALA B CA 1
ATOM 1714 C C . ALA B 1 35 ? 18.561 21.144 53.037 1.00 55.28 34 ALA B C 1
ATOM 1715 O O . ALA B 1 35 ? 18.116 20.206 53.685 1.00 59.33 34 ALA B O 1
ATOM 1717 N N . LYS B 1 36 ? 18.387 21.273 51.726 1.00 56.56 35 LYS B N 1
ATOM 1718 C CA . LYS B 1 36 ? 17.739 20.248 50.920 1.00 61.65 35 LYS B CA 1
ATOM 1719 C C . LYS B 1 36 ? 18.478 18.928 51.112 1.00 63.66 35 LYS B C 1
ATOM 1720 O O . LYS B 1 36 ? 17.879 17.921 51.516 1.00 68.52 35 LYS B O 1
ATOM 1725 N N . GLU B 1 37 ? 19.791 18.951 50.900 1.00 60.29 36 GLU B N 1
ATOM 1726 C CA . GLU B 1 37 ? 20.570 17.722 50.862 1.00 61.66 36 GLU B CA 1
ATOM 1727 C C . GLU B 1 37 ? 20.659 17.053 52.235 1.00 61.68 36 GLU B C 1
ATOM 1728 O O . GLU B 1 37 ? 20.759 15.834 52.301 1.00 63.73 36 GLU B O 1
ATOM 1734 N N . ALA B 1 38 ? 20.609 17.851 53.316 1.00 58.29 37 ALA B N 1
ATOM 1735 C CA . ALA B 1 38 ? 20.544 17.305 54.688 1.00 60.14 37 ALA B CA 1
ATOM 1736 C C . ALA B 1 38 ? 19.110 16.917 55.144 1.00 66.01 37 ALA B C 1
ATOM 1737 O O . ALA B 1 38 ? 18.931 16.460 56.276 1.00 69.17 37 ALA B O 1
ATOM 1739 N N . ASN B 1 39 ? 18.127 17.071 54.249 1.00 68.32 38 ASN B N 1
ATOM 1740 C CA A ASN B 1 39 ? 16.704 16.845 54.542 0.50 73.79 38 ASN B CA 1
ATOM 1741 C CA B ASN B 1 39 ? 16.722 16.794 54.562 0.50 74.20 38 ASN B CA 1
ATOM 1742 C C . ASN B 1 39 ? 16.205 17.607 55.773 1.00 73.53 38 ASN B C 1
ATOM 1743 O O . ASN B 1 39 ? 15.495 17.067 56.629 1.00 78.90 38 ASN B O 1
ATOM 1752 N N . VAL B 1 40 ? 16.564 18.897 55.827 1.00 68.11 39 VAL B N 1
ATOM 1753 C CA . VAL B 1 40 ? 16.080 19.809 56.863 1.00 67.85 39 VAL B CA 1
ATOM 1754 C C . VAL B 1 40 ? 15.523 21.061 56.207 1.00 66.12 39 VAL B C 1
ATOM 1755 O O . VAL B 1 40 ? 15.878 21.374 55.065 1.00 63.81 39 VAL B O 1
ATOM 1759 N N . ALA B 1 41 ? 14.607 21.759 56.889 1.00 68.31 40 ALA B N 1
ATOM 1760 C CA . ALA B 1 41 ? 14.123 23.057 56.360 1.00 66.30 40 ALA B CA 1
ATOM 1761 C C . ALA B 1 41 ? 15.251 24.066 56.355 1.00 61.78 40 ALA B C 1
ATOM 1762 O O . ALA B 1 41 ? 16.211 23.961 57.141 1.00 61.17 40 ALA B O 1
ATOM 1764 N N . ALA B 1 42 ? 15.127 25.033 55.462 1.00 59.97 41 ALA B N 1
ATOM 1765 C CA . ALA B 1 42 ? 16.103 26.103 55.313 1.00 57.42 41 ALA B CA 1
ATOM 1766 C C . ALA B 1 42 ? 16.360 26.832 56.644 1.00 58.49 41 ALA B C 1
ATOM 1767 O O . ALA B 1 42 ? 17.501 27.080 57.014 1.00 58.86 41 ALA B O 1
ATOM 1769 N N . GLY B 1 43 ? 15.298 27.092 57.394 1.00 61.19 42 GLY B N 1
ATOM 1770 C CA . GLY B 1 43 ? 15.412 27.601 58.751 1.00 63.01 42 GLY B CA 1
ATOM 1771 C C . GLY B 1 43 ? 16.308 26.818 59.682 1.00 63.91 42 GLY B C 1
ATOM 1772 O O . GLY B 1 43 ? 17.048 27.424 60.476 1.00 65.28 42 GLY B O 1
ATOM 1773 N N . THR B 1 44 ? 16.229 25.481 59.625 1.00 64.41 43 THR B N 1
ATOM 1774 C CA . THR B 1 44 ? 16.992 24.632 60.554 1.00 65.04 43 THR B CA 1
ATOM 1775 C C . THR B 1 44 ? 18.471 24.828 60.355 1.00 61.15 43 THR B C 1
ATOM 1776 O O . THR B 1 44 ? 19.185 24.965 61.317 1.00 62.65 43 THR B O 1
ATOM 1780 N N . ILE B 1 45 ? 18.943 24.866 59.112 1.00 57.19 44 ILE B N 1
ATOM 1781 C CA . ILE B 1 45 ? 20.415 25.026 58.881 1.00 55.04 44 ILE B CA 1
ATOM 1782 C C . ILE B 1 45 ? 20.968 26.310 59.516 1.00 55.47 44 ILE B C 1
ATOM 1783 O O . ILE B 1 45 ? 22.069 26.303 60.066 1.00 55.48 44 ILE B O 1
ATOM 1788 N N . TYR B 1 46 ? 20.168 27.378 59.506 1.00 56.87 45 TYR B N 1
ATOM 1789 C CA . TYR B 1 46 ? 20.588 28.658 60.089 1.00 59.00 45 TYR B CA 1
ATOM 1790 C C . TYR B 1 46 ? 20.605 28.659 61.635 1.00 64.17 45 TYR B C 1
ATOM 1791 O O . TYR B 1 46 ? 21.372 29.415 62.256 1.00 66.83 45 TYR B O 1
ATOM 1800 N N . LEU B 1 47 ? 19.766 27.820 62.250 1.00 66.46 46 LEU B N 1
ATOM 1801 C CA . LEU B 1 47 ? 19.911 27.492 63.675 1.00 71.35 46 LEU B CA 1
ATOM 1802 C C . LEU B 1 47 ? 21.314 27.011 64.022 1.00 70.98 46 LEU B C 1
ATOM 1803 O O . LEU B 1 47 ? 21.841 27.369 65.080 1.00 75.35 46 LEU B O 1
ATOM 1808 N N . TYR B 1 48 ? 21.924 26.218 63.138 1.00 66.45 47 TYR B N 1
ATOM 1809 C CA . TYR B 1 48 ? 23.254 25.619 63.428 1.00 66.17 47 TYR B CA 1
ATOM 1810 C C . TYR B 1 48 ? 24.446 26.446 62.950 1.00 64.11 47 TYR B C 1
ATOM 1811 O O . TYR B 1 48 ? 25.529 26.339 63.527 1.00 66.51 47 TYR B O 1
ATOM 1820 N N . PHE B 1 49 ? 24.270 27.227 61.880 1.00 61.31 48 PHE B N 1
ATOM 1821 C CA . PHE B 1 49 ? 25.330 28.101 61.371 1.00 60.62 48 PHE B CA 1
ATOM 1822 C C . PHE B 1 49 ? 24.742 29.434 60.903 1.00 62.16 48 PHE B C 1
ATOM 1823 O O . PHE B 1 49 ? 23.652 29.466 60.367 1.00 60.83 48 PHE B O 1
ATOM 1831 N N . LYS B 1 50 ? 25.464 30.532 61.147 1.00 66.15 49 LYS B N 1
ATOM 1832 C CA . LYS B 1 50 ? 25.006 31.880 60.778 1.00 67.84 49 LYS B CA 1
ATOM 1833 C C . LYS B 1 50 ? 25.040 32.128 59.264 1.00 64.66 49 LYS B C 1
ATOM 1834 O O . LYS B 1 50 ? 24.265 32.939 58.762 1.00 65.53 49 LYS B O 1
ATOM 1836 N N . ASN B 1 51 ? 25.936 31.448 58.545 1.00 61.68 50 ASN B N 1
ATOM 1837 C CA . ASN B 1 51 ? 26.122 31.696 57.116 1.00 60.34 50 ASN B CA 1
ATOM 1838 C C . ASN B 1 51 ? 26.961 30.600 56.513 1.00 57.79 50 ASN B C 1
ATOM 1839 O O . ASN B 1 51 ? 27.393 29.720 57.219 1.00 57.98 50 ASN B O 1
ATOM 1844 N N . LYS B 1 52 ? 27.186 30.653 55.208 1.00 57.06 51 LYS B N 1
ATOM 1845 C CA . LYS B 1 52 ? 27.976 29.645 54.547 1.00 55.89 51 LYS B CA 1
ATOM 1846 C C . LYS B 1 52 ? 29.428 29.667 54.997 1.00 57.56 51 LYS B C 1
ATOM 1847 O O . LYS B 1 52 ? 30.041 28.605 55.125 1.00 55.73 51 LYS B O 1
ATOM 1853 N N . ASP B 1 53 ? 29.971 30.848 55.247 1.00 61.28 52 ASP B N 1
ATOM 1854 C CA . ASP B 1 53 ? 31.356 30.954 55.705 1.00 64.44 52 ASP B CA 1
ATOM 1855 C C . ASP B 1 53 ? 31.605 30.197 56.995 1.00 62.91 52 ASP B C 1
ATOM 1856 O O . ASP B 1 53 ? 32.624 29.544 57.119 1.00 63.26 52 ASP B O 1
ATOM 1861 N N . GLU B 1 54 ? 30.665 30.268 57.929 1.00 62.37 53 GLU B N 1
ATOM 1862 C CA . GLU B 1 54 ? 30.816 29.654 59.235 1.00 63.18 53 GLU B CA 1
ATOM 1863 C C . GLU B 1 54 ? 30.680 28.141 59.151 1.00 58.20 53 GLU B C 1
ATOM 1864 O O . GLU B 1 54 ? 31.478 27.406 59.719 1.00 58.12 53 GLU B O 1
ATOM 1870 N N . LEU B 1 55 ? 29.643 27.695 58.466 1.00 54.32 54 LEU B N 1
ATOM 1871 C CA . LEU B 1 55 ? 29.493 26.316 58.093 1.00 50.96 54 LEU B CA 1
ATOM 1872 C C . LEU B 1 55 ? 30.748 25.726 57.454 1.00 49.72 54 LEU B C 1
ATOM 1873 O O . LEU B 1 55 ? 31.174 24.650 57.828 1.00 48.42 54 LEU B O 1
ATOM 1878 N N . LEU B 1 56 ? 31.290 26.403 56.455 1.00 50.32 55 LEU B N 1
ATOM 1879 C CA . LEU B 1 56 ? 32.483 25.905 55.754 1.00 50.34 55 LEU B CA 1
ATOM 1880 C C . LEU B 1 56 ? 33.710 25.935 56.653 1.00 52.00 55 LEU B C 1
ATOM 1881 O O . LEU B 1 56 ? 34.530 25.052 56.561 1.00 50.63 55 LEU B O 1
ATOM 1886 N N . GLU B 1 57 ? 33.829 26.954 57.499 1.00 55.02 56 GLU B N 1
ATOM 1887 C CA . GLU B 1 57 ? 34.871 26.969 58.537 1.00 58.29 56 GLU B CA 1
ATOM 1888 C C . GLU B 1 57 ? 34.778 25.743 59.447 1.00 55.81 56 GLU B C 1
ATOM 1889 O O . GLU B 1 57 ? 35.735 25.009 59.588 1.00 55.67 56 GLU B O 1
ATOM 1895 N N . GLN B 1 58 ? 33.610 25.510 60.022 1.00 54.77 57 GLN B N 1
ATOM 1896 C CA . GLN B 1 58 ? 33.414 24.368 60.916 1.00 54.41 57 GLN B CA 1
ATOM 1897 C C . GLN B 1 58 ? 33.573 23.039 60.191 1.00 50.56 57 GLN B C 1
ATOM 1898 O O . GLN B 1 58 ? 34.099 22.074 60.748 1.00 50.68 57 GLN B O 1
ATOM 1904 N N . PHE B 1 59 ? 33.137 22.998 58.940 1.00 48.13 58 PHE B N 1
ATOM 1905 C CA . PHE B 1 59 ? 33.332 21.835 58.098 1.00 45.22 58 PHE B CA 1
ATOM 1906 C C . PHE B 1 59 ? 34.841 21.512 57.936 1.00 46.24 58 PHE B C 1
ATOM 1907 O O . PHE B 1 59 ? 35.246 20.381 58.112 1.00 45.89 58 PHE B O 1
ATOM 1915 N N . ALA B 1 60 ? 35.644 22.524 57.638 1.00 48.71 59 ALA B N 1
ATOM 1916 C CA . ALA B 1 60 ? 37.095 22.372 57.485 1.00 50.08 59 ALA B CA 1
ATOM 1917 C C . ALA B 1 60 ? 37.680 21.789 58.746 1.00 51.22 59 ALA B C 1
ATOM 1918 O O . ALA B 1 60 ? 38.495 20.897 58.698 1.00 50.46 59 ALA B O 1
ATOM 1920 N N . HIS B 1 61 ? 37.239 22.318 59.880 1.00 53.95 60 HIS B N 1
ATOM 1921 C CA . HIS B 1 61 ? 37.695 21.860 61.202 1.00 56.97 60 HIS B CA 1
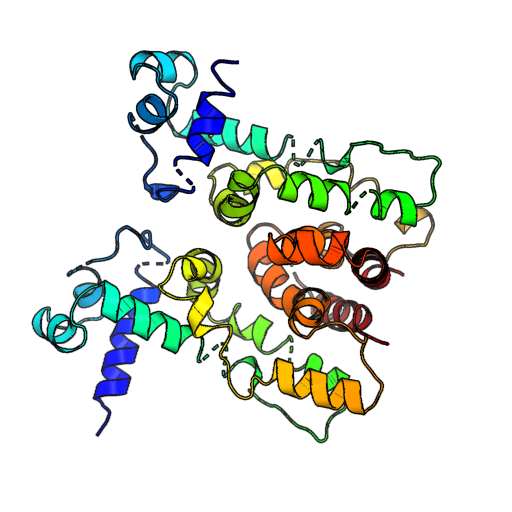ATOM 1922 C C . HIS B 1 61 ? 37.321 20.382 61.465 1.00 54.04 60 HIS B C 1
ATOM 1923 O O . HIS B 1 61 ? 38.093 19.651 62.054 1.00 54.39 60 HIS B O 1
ATOM 1930 N N . ARG B 1 62 ? 36.122 19.991 61.047 1.00 52.07 61 ARG B N 1
ATOM 1931 C CA . ARG B 1 62 ? 35.706 18.586 61.076 1.00 51.50 61 ARG B CA 1
ATOM 1932 C C . ARG B 1 62 ? 36.604 17.714 60.190 1.00 49.29 61 ARG B C 1
ATOM 1933 O O . ARG B 1 62 ? 36.905 16.567 60.565 1.00 49.42 61 ARG B O 1
ATOM 1941 N N . VAL B 1 63 ? 37.009 18.234 59.023 1.00 46.85 62 VAL B N 1
ATOM 1942 C CA . VAL B 1 63 ? 37.882 17.478 58.157 1.00 46.39 62 VAL B CA 1
ATOM 1943 C C . VAL B 1 63 ? 39.251 17.232 58.803 1.00 48.02 62 VAL B C 1
ATOM 1944 O O . VAL B 1 63 ? 39.725 16.102 58.805 1.00 47.49 62 VAL B O 1
ATOM 1948 N N . PHE B 1 64 ? 39.852 18.264 59.386 1.00 49.74 63 PHE B N 1
ATOM 1949 C CA . PHE B 1 64 ? 41.120 18.098 60.056 1.00 52.18 63 PHE B CA 1
ATOM 1950 C C . PHE B 1 64 ? 40.997 17.245 61.292 1.00 52.74 63 PHE B C 1
ATOM 1951 O O . PHE B 1 64 ? 41.893 16.486 61.593 1.00 53.33 63 PHE B O 1
ATOM 1959 N N . SER B 1 65 ? 39.884 17.366 62.008 1.00 52.99 64 SER B N 1
ATOM 1960 C CA . SER B 1 65 ? 39.637 16.502 63.148 1.00 54.11 64 SER B CA 1
ATOM 1961 C C . SER B 1 65 ? 39.655 15.042 62.765 1.00 51.37 64 SER B C 1
ATOM 1962 O O . SER B 1 65 ? 40.161 14.250 63.521 1.00 52.61 64 SER B O 1
ATOM 1978 N N . PHE B 1 67 ? 41.278 13.776 60.144 1.00 45.82 66 PHE B N 1
ATOM 1979 C CA A PHE B 1 67 ? 42.660 13.507 59.740 0.50 45.60 66 PHE B CA 1
ATOM 1980 C CA B PHE B 1 67 ? 42.632 13.442 59.730 0.50 46.03 66 PHE B CA 1
ATOM 1981 C C . PHE B 1 67 ? 43.501 13.161 60.961 1.00 47.45 66 PHE B C 1
ATOM 1982 O O . PHE B 1 67 ? 44.263 12.208 60.942 1.00 47.19 66 PHE B O 1
ATOM 2005 N N . ALA B 1 69 ? 42.336 12.201 63.996 1.00 50.09 68 ALA B N 1
ATOM 2006 C CA . ALA B 1 69 ? 41.805 10.914 64.464 1.00 51.54 68 ALA B CA 1
ATOM 2007 C C . ALA B 1 69 ? 42.498 9.757 63.760 1.00 50.39 68 ALA B C 1
ATOM 2008 O O . ALA B 1 69 ? 43.025 8.862 64.413 1.00 53.89 68 ALA B O 1
ATOM 2010 N N . THR B 1 70 ? 42.604 9.845 62.444 1.00 47.08 69 THR B N 1
ATOM 2011 C CA . THR B 1 70 ? 43.226 8.806 61.630 1.00 46.48 69 THR B CA 1
ATOM 2012 C C . THR B 1 70 ? 44.693 8.600 61.971 1.00 47.01 69 THR B C 1
ATOM 2013 O O . THR B 1 70 ? 45.152 7.463 62.029 1.00 49.63 69 THR B O 1
ATOM 2017 N N . LEU B 1 71 ? 45.427 9.674 62.246 1.00 46.25 70 LEU B N 1
ATOM 2018 C CA . LEU B 1 71 ? 46.821 9.526 62.635 1.00 47.99 70 LEU B CA 1
ATOM 2019 C C . LEU B 1 71 ? 47.009 8.957 64.051 1.00 51.30 70 LEU B C 1
ATOM 2020 O O . LEU B 1 71 ? 48.079 8.448 64.354 1.00 53.39 70 LEU B O 1
ATOM 2025 N N . GLU B 1 72 ? 45.990 9.075 64.909 1.00 53.34 71 GLU B N 1
ATOM 2026 C CA . GLU B 1 72 ? 46.071 8.640 66.317 1.00 58.21 71 GLU B CA 1
ATOM 2027 C C . GLU B 1 72 ? 45.679 7.171 66.559 1.00 60.76 71 GLU B C 1
ATOM 2028 O O . GLU B 1 72 ? 46.137 6.559 67.533 1.00 65.21 71 GLU B O 1
ATOM 2034 N N . LYS B 1 73 ? 44.866 6.605 65.672 1.00 60.02 72 LYS B N 1
ATOM 2035 C CA . LYS B 1 73 ? 44.250 5.297 65.910 1.00 64.19 72 LYS B CA 1
ATOM 2036 C C . LYS B 1 73 ? 45.291 4.205 66.125 1.00 65.50 72 LYS B C 1
ATOM 2037 O O . LYS B 1 73 ? 46.240 4.095 65.363 1.00 62.45 72 LYS B O 1
ATOM 2043 N N . ASP B 1 74 ? 45.086 3.418 67.186 1.00 70.53 73 ASP B N 1
ATOM 2044 C CA . ASP B 1 74 ? 46.047 2.427 67.674 1.00 73.87 73 ASP B CA 1
ATOM 2045 C C . ASP B 1 74 ? 47.485 2.917 67.691 1.00 71.45 73 ASP B C 1
ATOM 2046 O O . ASP B 1 74 ? 48.396 2.144 67.410 1.00 71.20 73 ASP B O 1
ATOM 2051 N N . PHE B 1 75 ? 47.693 4.196 68.010 1.00 57.50 74 PHE B N 1
ATOM 2052 C CA . PHE B 1 75 ? 49.037 4.685 68.264 1.00 59.31 74 PHE B CA 1
ATOM 2053 C C . PHE B 1 75 ? 49.595 3.991 69.501 1.00 63.91 74 PHE B C 1
ATOM 2054 O O . PHE B 1 75 ? 48.894 3.842 70.492 1.00 66.26 74 PHE B O 1
ATOM 2062 N N . ASP B 1 76 ? 50.856 3.579 69.410 1.00 66.52 75 ASP B N 1
ATOM 2063 C CA . ASP B 1 76 ? 51.580 2.906 70.496 1.00 72.26 75 ASP B CA 1
ATOM 2064 C C . ASP B 1 76 ? 53.034 3.378 70.494 1.00 74.58 75 ASP B C 1
ATOM 2065 O O . ASP B 1 76 ? 53.836 2.959 69.636 1.00 73.61 75 ASP B O 1
ATOM 2070 N N . GLU B 1 77 ? 53.397 4.218 71.465 1.00 78.48 76 GLU B N 1
ATOM 2071 C CA . GLU B 1 77 ? 54.766 4.789 71.482 1.00 80.87 76 GLU B CA 1
ATOM 2072 C C . GLU B 1 77 ? 55.854 3.785 71.866 1.00 84.70 76 GLU B C 1
ATOM 2073 O O . GLU B 1 77 ? 57.019 4.037 71.598 1.00 85.79 76 GLU B O 1
ATOM 2079 N N . THR B 1 78 ? 55.476 2.642 72.440 1.00 87.78 77 THR B N 1
ATOM 2080 C CA . THR B 1 78 ? 56.459 1.595 72.780 1.00 92.49 77 THR B CA 1
ATOM 2081 C C . THR B 1 78 ? 56.956 0.875 71.531 1.00 90.33 77 THR B C 1
ATOM 2082 O O . THR B 1 78 ? 58.079 0.374 71.517 1.00 94.06 77 THR B O 1
ATOM 2086 N N . LYS B 1 79 ? 56.128 0.826 70.486 1.00 85.07 78 LYS B N 1
ATOM 2087 C CA . LYS B 1 79 ? 56.514 0.140 69.258 1.00 82.85 78 LYS B CA 1
ATOM 2088 C C . LYS B 1 79 ? 57.645 0.879 68.497 1.00 80.69 78 LYS B C 1
ATOM 2089 O O . LYS B 1 79 ? 57.828 2.094 68.666 1.00 79.28 78 LYS B O 1
ATOM 2095 N N . PRO B 1 80 ? 58.394 0.146 67.648 1.00 80.12 79 PRO B N 1
ATOM 2096 C CA . PRO B 1 80 ? 59.441 0.773 66.823 1.00 78.74 79 PRO B CA 1
ATOM 2097 C C . PRO B 1 80 ? 58.876 1.844 65.921 1.00 73.25 79 PRO B C 1
ATOM 2098 O O . PRO B 1 80 ? 57.723 1.747 65.553 1.00 70.55 79 PRO B O 1
ATOM 2102 N N . PHE B 1 81 ? 59.686 2.836 65.544 1.00 72.32 80 PHE B N 1
ATOM 2103 C CA . PHE B 1 81 ? 59.184 3.941 64.735 1.00 68.20 80 PHE B CA 1
ATOM 2104 C C . PHE B 1 81 ? 58.627 3.467 63.411 1.00 64.49 80 PHE B C 1
ATOM 2105 O O . PHE B 1 81 ? 57.562 3.948 62.991 1.00 61.14 80 PHE B O 1
ATOM 2113 N N . PHE B 1 82 ? 59.263 2.473 62.796 1.00 65.01 81 PHE B N 1
ATOM 2114 C CA . PHE B 1 82 ? 58.723 1.938 61.553 1.00 62.34 81 PHE B CA 1
ATOM 2115 C C . PHE B 1 82 ? 57.272 1.459 61.722 1.00 60.56 81 PHE B C 1
ATOM 2116 O O . PHE B 1 82 ? 56.459 1.697 60.858 1.00 55.81 81 PHE B O 1
ATOM 2124 N N . GLU B 1 83 ? 56.972 0.812 62.851 1.00 63.89 82 GLU B N 1
ATOM 2125 C CA . GLU B 1 83 ? 55.646 0.215 63.085 1.00 63.69 82 GLU B CA 1
ATOM 2126 C C . GLU B 1 83 ? 54.625 1.256 63.438 1.00 60.93 82 GLU B C 1
ATOM 2127 O O . GLU B 1 83 ? 53.438 1.026 63.248 1.00 60.42 82 GLU B O 1
ATOM 2133 N N . GLN B 1 84 ? 55.063 2.354 64.044 1.00 60.89 83 GLN B N 1
ATOM 2134 C CA . GLN B 1 84 ? 54.217 3.522 64.193 1.00 58.42 83 GLN B CA 1
ATOM 2135 C C . GLN B 1 84 ? 53.840 4.056 62.791 1.00 54.21 83 GLN B C 1
ATOM 2136 O O . GLN B 1 84 ? 52.663 4.307 62.493 1.00 52.73 83 GLN B O 1
ATOM 2142 N N . TYR B 1 85 ? 54.837 4.200 61.934 1.00 53.69 84 TYR B N 1
ATOM 2143 C CA . TYR B 1 85 ? 54.630 4.707 60.592 1.00 50.07 84 TYR B CA 1
ATOM 2144 C C . TYR B 1 85 ? 53.731 3.791 59.788 1.00 48.46 84 TYR B C 1
ATOM 2145 O O . TYR B 1 85 ? 52.834 4.245 59.079 1.00 46.90 84 TYR B O 1
ATOM 2154 N N . ARG B 1 86 ? 54.007 2.507 59.850 1.00 50.10 85 ARG B N 1
ATOM 2155 C CA . ARG B 1 86 ? 53.180 1.506 59.185 1.00 49.60 85 ARG B CA 1
ATOM 2156 C C . ARG B 1 86 ? 51.710 1.601 59.640 1.00 48.59 85 ARG B C 1
ATOM 2157 O O . ARG B 1 86 ? 50.791 1.541 58.820 1.00 47.37 85 ARG B O 1
ATOM 2165 N N . GLN B 1 87 ? 51.506 1.825 60.929 1.00 49.49 86 GLN B N 1
ATOM 2166 C CA . GLN B 1 87 ? 50.159 1.990 61.461 1.00 49.02 86 GLN B CA 1
ATOM 2167 C C . GLN B 1 87 ? 49.454 3.217 60.917 1.00 45.30 86 GLN B C 1
ATOM 2168 O O . GLN B 1 87 ? 48.290 3.125 60.586 1.00 44.33 86 GLN B O 1
ATOM 2182 N N . TRP B 1 89 ? 50.033 4.778 58.087 1.00 40.01 88 TRP B N 1
ATOM 2183 C CA . TRP B 1 89 ? 49.820 4.491 56.678 1.00 38.63 88 TRP B CA 1
ATOM 2184 C C . TRP B 1 89 ? 48.580 3.646 56.518 1.00 39.29 88 TRP B C 1
ATOM 2185 O O . TRP B 1 89 ? 47.729 3.961 55.697 1.00 37.59 88 TRP B O 1
ATOM 2196 N N . LYS B 1 90 ? 48.456 2.582 57.315 1.00 42.18 89 LYS B N 1
ATOM 2197 C CA . LYS B 1 90 ? 47.293 1.702 57.178 1.00 42.56 89 LYS B CA 1
ATOM 2198 C C . LYS B 1 90 ? 46.003 2.395 57.610 1.00 41.82 89 LYS B C 1
ATOM 2199 O O . LYS B 1 90 ? 44.953 2.172 57.013 1.00 42.64 89 LYS B O 1
ATOM 2205 N N . ASN B 1 91 ? 46.069 3.243 58.626 1.00 41.96 90 ASN B N 1
ATOM 2206 C CA . ASN B 1 91 ? 44.891 3.969 59.068 1.00 40.83 90 ASN B CA 1
ATOM 2207 C C . ASN B 1 91 ? 44.342 4.865 57.971 1.00 39.74 90 ASN B C 1
ATOM 2208 O O . ASN B 1 91 ? 43.126 4.973 57.812 1.00 39.37 90 ASN B O 1
ATOM 2213 N N . ILE B 1 92 ? 45.229 5.480 57.197 1.00 38.68 91 ILE B N 1
ATOM 2214 C CA . ILE B 1 92 ? 44.799 6.343 56.111 1.00 37.53 91 ILE B CA 1
ATOM 2215 C C . ILE B 1 92 ? 44.171 5.506 55.026 1.00 38.19 91 ILE B C 1
ATOM 2216 O O . ILE B 1 92 ? 43.075 5.789 54.573 1.00 37.88 91 ILE B O 1
ATOM 2221 N N . TRP B 1 93 ? 44.891 4.474 54.610 1.00 39.60 92 TRP B N 1
ATOM 2222 C CA . TRP B 1 93 ? 44.402 3.507 53.631 1.00 39.65 92 TRP B CA 1
ATOM 2223 C C . TRP B 1 93 ? 42.966 3.047 53.938 1.00 40.55 92 TRP B C 1
ATOM 2224 O O . TRP B 1 93 ? 42.060 3.206 53.125 1.00 40.00 92 TRP B O 1
ATOM 2235 N N . TYR B 1 94 ? 42.758 2.525 55.137 1.00 42.38 93 TYR B N 1
ATOM 2236 C CA . TYR B 1 94 ? 41.506 1.878 55.449 1.00 43.67 93 TYR B CA 1
ATOM 2237 C C . TYR B 1 94 ? 40.423 2.905 55.703 1.00 43.49 93 TYR B C 1
ATOM 2238 O O . TYR B 1 94 ? 39.279 2.641 55.395 1.00 45.59 93 TYR B O 1
ATOM 2247 N N . PHE B 1 95 ? 40.786 4.090 56.201 1.00 42.08 94 PHE B N 1
ATOM 2248 C CA . PHE B 1 95 ? 39.845 5.174 56.320 1.00 40.96 94 PHE B CA 1
ATOM 2249 C C . PHE B 1 95 ? 39.306 5.536 54.944 1.00 40.08 94 PHE B C 1
ATOM 2250 O O . PHE B 1 95 ? 38.098 5.619 54.755 1.00 40.80 94 PHE B O 1
ATOM 2258 N N . LEU B 1 96 ? 40.198 5.711 53.984 1.00 38.45 95 LEU B N 1
ATOM 2259 C CA . LEU B 1 96 ? 39.782 6.086 52.646 1.00 38.13 95 LEU B CA 1
ATOM 2260 C C . LEU B 1 96 ? 38.921 5.003 51.946 1.00 40.05 95 LEU B C 1
ATOM 2261 O O . LEU B 1 96 ? 37.954 5.331 51.284 1.00 39.50 95 LEU B O 1
ATOM 2266 N N . GLN B 1 97 ? 39.227 3.726 52.186 1.00 42.39 96 GLN B N 1
ATOM 2267 C CA . GLN B 1 97 ? 38.420 2.609 51.683 1.00 45.02 96 GLN B CA 1
ATOM 2268 C C . GLN B 1 97 ? 37.002 2.684 52.173 1.00 46.57 96 GLN B C 1
ATOM 2269 O O . GLN B 1 97 ? 36.062 2.389 51.440 1.00 48.71 96 GLN B O 1
ATOM 2275 N N . GLU B 1 98 ? 36.861 3.066 53.418 1.00 46.65 97 GLU B N 1
ATOM 2276 C CA . GLU B 1 98 ? 35.584 3.091 54.098 1.00 49.21 97 GLU B CA 1
ATOM 2277 C C . GLU B 1 98 ? 34.718 4.321 53.784 1.00 47.99 97 GLU B C 1
ATOM 2278 O O . GLU B 1 98 ? 33.503 4.304 54.036 1.00 49.23 97 GLU B O 1
ATOM 2284 N N . ASN B 1 99 ? 35.347 5.379 53.249 1.00 46.14 98 ASN B N 1
ATOM 2285 C CA . ASN B 1 99 ? 34.716 6.678 53.064 1.00 45.62 98 ASN B CA 1
ATOM 2286 C C . ASN B 1 99 ? 34.924 7.171 51.654 1.00 45.60 98 ASN B C 1
ATOM 2287 O O . ASN B 1 99 ? 35.758 8.040 51.420 1.00 44.73 98 ASN B O 1
ATOM 2292 N N . PRO B 1 100 ? 34.143 6.631 50.694 1.00 46.78 99 PRO B N 1
ATOM 2293 C CA . PRO B 1 100 ? 34.405 6.966 49.304 1.00 46.64 99 PRO B CA 1
ATOM 2294 C C . PRO B 1 100 ? 34.149 8.427 48.933 1.00 46.69 99 PRO B C 1
ATOM 2295 O O . PRO B 1 100 ? 34.832 8.947 48.054 1.00 47.37 99 PRO B O 1
ATOM 2299 N N . THR B 1 101 ? 33.196 9.084 49.591 1.00 46.62 100 THR B N 1
ATOM 2300 C CA . THR B 1 101 ? 32.895 10.463 49.261 1.00 47.02 100 THR B CA 1
ATOM 2301 C C . THR B 1 101 ? 34.021 11.385 49.747 1.00 45.56 100 THR B C 1
ATOM 2302 O O . THR B 1 101 ? 34.476 12.261 49.003 1.00 45.68 100 THR B O 1
ATOM 2306 N N . ILE B 1 102 ? 34.503 11.144 50.961 1.00 44.36 101 ILE B N 1
ATOM 2307 C CA . ILE B 1 102 ? 35.653 11.853 51.490 1.00 43.20 101 ILE B CA 1
ATOM 2308 C C . ILE B 1 102 ? 36.893 11.651 50.595 1.00 43.03 101 ILE B C 1
ATOM 2309 O O . ILE B 1 102 ? 37.576 12.616 50.260 1.00 43.09 101 ILE B O 1
ATOM 2314 N N . LEU B 1 103 ? 37.132 10.421 50.157 1.00 43.65 102 LEU B N 1
ATOM 2315 C CA . LEU B 1 103 ? 38.242 10.134 49.237 1.00 43.49 102 LEU B CA 1
ATOM 2316 C C . LEU B 1 103 ? 38.098 10.953 47.975 1.00 45.55 102 LEU B C 1
ATOM 2317 O O . LEU B 1 103 ? 39.034 11.658 47.599 1.00 46.58 102 LEU B O 1
ATOM 2322 N N . SER B 1 104 ? 36.928 10.922 47.339 1.00 46.96 103 SER B N 1
ATOM 2323 C CA . SER B 1 104 ? 36.757 11.740 46.129 1.00 49.66 103 SER B CA 1
ATOM 2324 C C 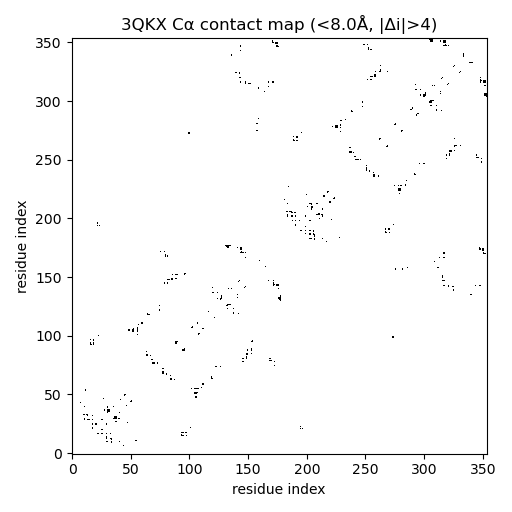. SER B 1 104 ? 36.885 13.261 46.390 1.00 49.19 103 SER B C 1
ATOM 2325 O O . SER B 1 104 ? 37.324 13.988 45.517 1.00 49.99 103 SER B O 1
ATOM 2328 N N . ASN B 1 105 ? 36.549 13.716 47.592 1.00 48.26 104 ASN B N 1
ATOM 2329 C CA . ASN B 1 105 ? 36.575 15.147 47.917 1.00 49.15 104 ASN B CA 1
ATOM 2330 C C . ASN B 1 105 ? 37.915 15.675 48.413 1.00 49.47 104 ASN B C 1
ATOM 2331 O O . ASN B 1 105 ? 38.008 16.845 48.695 1.00 49.81 104 ASN B O 1
ATOM 2336 N N . LEU B 1 106 ? 38.949 14.827 48.543 1.00 50.35 105 LEU B N 1
ATOM 2337 C CA . LEU B 1 106 ? 40.207 15.250 49.222 1.00 51.43 105 LEU B CA 1
ATOM 2338 C C . LEU B 1 106 ? 40.856 16.502 48.620 1.00 53.98 105 LEU B C 1
ATOM 2339 O O . LEU B 1 106 ? 41.214 17.433 49.348 1.00 55.61 105 LEU B O 1
ATOM 2344 N N . LYS B 1 107 ? 40.976 16.512 47.299 1.00 55.86 106 LYS B N 1
ATOM 2345 C CA . LYS B 1 107 ? 41.553 17.620 46.579 1.00 58.77 106 LYS B CA 1
ATOM 2346 C C . LYS B 1 107 ? 40.725 18.920 46.762 1.00 61.06 106 LYS B C 1
ATOM 2347 O O . LYS B 1 107 ? 41.292 19.998 47.019 1.00 63.35 106 LYS B O 1
ATOM 2349 N N . GLN B 1 108 ? 39.396 18.807 46.664 1.00 60.98 107 GLN B N 1
ATOM 2350 C CA . GLN B 1 108 ? 38.502 19.944 46.888 1.00 62.24 107 GLN B CA 1
ATOM 2351 C C . GLN B 1 108 ? 38.653 20.615 48.251 1.00 61.48 107 GLN B C 1
ATOM 2352 O O . GLN B 1 108 ? 38.432 21.809 48.359 1.00 63.51 107 GLN B O 1
ATOM 2358 N N . TYR B 1 109 ? 38.982 19.854 49.293 1.00 58.98 108 TYR B N 1
ATOM 2359 C CA . TYR B 1 109 ? 39.101 20.430 50.647 1.00 59.00 108 TYR B CA 1
ATOM 2360 C C . TYR B 1 109 ? 40.144 21.536 50.724 1.00 61.49 108 TYR B C 1
ATOM 2361 O O . TYR B 1 109 ? 40.016 22.436 51.526 1.00 62.69 108 TYR B O 1
ATOM 2370 N N . GLU B 1 110 ? 41.161 21.475 49.874 1.00 63.25 109 GLU B N 1
ATOM 2371 C CA . GLU B 1 110 ? 42.224 22.494 49.844 1.00 66.13 109 GLU B CA 1
ATOM 2372 C C . GLU B 1 110 ? 41.714 23.855 49.428 1.00 69.52 109 GLU B C 1
ATOM 2373 O O . GLU B 1 110 ? 42.278 24.855 49.827 1.00 71.77 109 GLU B O 1
ATOM 2379 N N . SER B 1 111 ? 40.628 23.882 48.654 1.00 70.60 110 SER B N 1
ATOM 2380 C CA . SER B 1 111 ? 39.930 25.108 48.299 1.00 74.55 110 SER B CA 1
ATOM 2381 C C . SER B 1 111 ? 38.994 25.659 49.385 1.00 75.83 110 SER B C 1
ATOM 2382 O O . SER B 1 111 ? 38.487 26.727 49.221 1.00 79.01 110 SER B O 1
ATOM 2385 N N . LEU B 1 112 ? 38.747 24.926 50.471 1.00 74.24 111 LEU B N 1
ATOM 2386 C CA . LEU B 1 112 ? 37.941 25.464 51.578 1.00 76.00 111 LEU B CA 1
ATOM 2387 C C . LEU B 1 112 ? 38.598 26.745 52.095 1.00 80.07 111 LEU B C 1
ATOM 2388 O O . LEU B 1 112 ? 39.819 26.788 52.236 1.00 79.30 111 LEU B O 1
ATOM 2393 N N . PRO B 1 113 ? 37.803 27.808 52.325 1.00 85.57 112 PRO B N 1
ATOM 2394 C CA . PRO B 1 113 ? 38.411 29.082 52.742 1.00 90.25 112 PRO B CA 1
ATOM 2395 C C . PRO B 1 113 ? 39.317 28.979 53.970 1.00 90.30 112 PRO B C 1
ATOM 2396 O O . PRO B 1 113 ? 40.391 29.579 53.992 1.00 92.01 112 PRO B O 1
ATOM 2400 N N . ASN B 1 114 ? 38.922 28.176 54.951 1.00 89.02 113 ASN B N 1
ATOM 2401 C CA . ASN B 1 114 ? 39.660 28.115 56.196 1.00 89.61 113 ASN B CA 1
ATOM 2402 C C . ASN B 1 114 ? 40.801 27.095 56.192 1.00 86.98 113 ASN B C 1
ATOM 2403 O O . ASN B 1 114 ? 41.379 26.846 57.229 1.00 86.52 113 ASN B O 1
ATOM 2405 N N . PHE B 1 115 ? 41.155 26.523 55.040 1.00 86.41 114 PHE B N 1
ATOM 2406 C CA . PHE B 1 115 ? 41.976 25.289 55.043 1.00 83.72 114 PHE B CA 1
ATOM 2407 C C . PHE B 1 115 ? 43.437 25.561 55.362 1.00 85.34 114 PHE B C 1
ATOM 2408 O O . PHE B 1 115 ? 44.005 24.877 56.204 1.00 84.04 114 PHE B O 1
ATOM 2416 N N . LYS B 1 116 ? 44.036 26.535 54.669 1.00 88.95 115 LYS B N 1
ATOM 2417 C CA . LYS B 1 116 ? 45.426 26.942 54.922 1.00 91.12 115 LYS B CA 1
ATOM 2418 C C . LYS B 1 116 ? 45.575 27.446 56.348 1.00 93.66 115 LYS B C 1
ATOM 2419 O O . LYS B 1 116 ? 46.416 26.950 57.092 1.00 92.96 115 LYS B O 1
ATOM 2421 N N . ASP B 1 117 ? 44.729 28.413 56.723 1.00 97.30 116 ASP B N 1
ATOM 2422 C CA . ASP B 1 117 ? 44.767 29.041 58.064 1.00 100.53 116 ASP B CA 1
ATOM 2423 C C . ASP B 1 117 ? 44.614 28.029 59.218 1.00 98.43 116 ASP B C 1
ATOM 2424 O O . ASP B 1 117 ? 45.222 28.203 60.269 1.00 100.58 116 ASP B O 1
ATOM 2427 N N . ILE B 1 118 ? 43.811 26.984 59.016 1.00 95.17 117 ILE B N 1
ATOM 2428 C CA . ILE B 1 118 ? 43.683 25.906 60.004 1.00 93.03 117 ILE B CA 1
ATOM 2429 C C . ILE B 1 118 ? 44.933 25.011 59.972 1.00 91.25 117 ILE B C 1
ATOM 2430 O O . ILE B 1 118 ? 45.521 24.735 61.019 1.00 91.44 117 ILE B O 1
ATOM 2435 N N . CYS B 1 119 ? 45.349 24.612 58.763 1.00 89.64 118 CYS B N 1
ATOM 2436 C CA . CYS B 1 119 ? 46.526 23.735 58.554 1.00 88.33 118 CYS B CA 1
ATOM 2437 C C . CYS B 1 119 ? 47.790 24.259 59.224 1.00 90.70 118 CYS B C 1
ATOM 2438 O O . CYS B 1 119 ? 48.437 23.533 59.977 1.00 90.74 118 CYS B O 1
ATOM 2441 N N . LYS B 1 120 ? 48.117 25.524 58.967 1.00 93.50 119 LYS B N 1
ATOM 2442 C CA . LYS B 1 120 ? 49.316 26.141 59.524 1.00 96.14 119 LYS B CA 1
ATOM 2443 C C . LYS B 1 120 ? 49.258 26.211 61.056 1.00 97.49 119 LYS B C 1
ATOM 2444 O O . LYS B 1 120 ? 50.200 25.796 61.720 1.00 98.43 119 LYS B O 1
ATOM 2446 N N . ASN B 1 121 ? 48.128 26.658 61.612 1.00 97.63 120 ASN B N 1
ATOM 2447 C CA . ASN B 1 121 ? 47.994 26.854 63.089 1.00 99.35 120 ASN B CA 1
ATOM 2448 C C . ASN B 1 121 ? 47.895 25.567 63.978 1.00 96.46 120 ASN B C 1
ATOM 2449 O O . ASN B 1 121 ? 47.7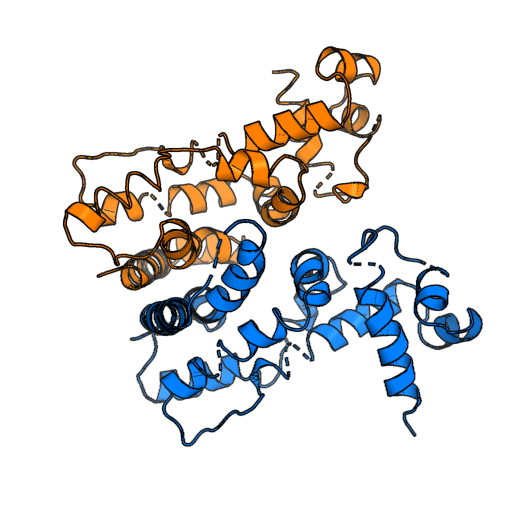08 25.682 65.194 1.00 98.37 120 ASN B O 1
ATOM 2452 N N . ILE B 1 122 ? 48.029 24.365 63.384 1.00 91.97 121 ILE B N 1
ATOM 2453 C CA . ILE B 1 122 ? 48.153 23.100 64.157 1.00 89.53 121 ILE B CA 1
ATOM 2454 C C . ILE B 1 122 ? 49.611 22.861 64.580 1.00 90.09 121 ILE B C 1
ATOM 2455 O O . ILE B 1 122 ? 50.434 22.391 63.789 1.00 88.87 121 ILE B O 1
ATOM 2460 N N . LYS B 1 123 ? 49.926 23.211 65.821 1.00 92.15 122 LYS B N 1
ATOM 2461 C CA . LYS B 1 123 ? 51.223 22.887 66.413 1.00 92.81 122 LYS B CA 1
ATOM 2462 C C . LYS B 1 123 ? 51.149 21.464 66.972 1.00 89.49 122 LYS B C 1
ATOM 2463 O O . LYS B 1 123 ? 50.112 21.072 67.494 1.00 88.87 122 LYS B O 1
ATOM 2465 N N . ASN B 1 124 ? 52.236 20.699 66.826 1.00 86.65 123 ASN B N 1
ATOM 2466 C CA . ASN B 1 124 ? 52.485 19.493 67.635 1.00 84.85 123 ASN B CA 1
ATOM 2467 C C . ASN B 1 124 ? 51.478 18.382 67.413 1.00 79.17 123 ASN B C 1
ATOM 2468 O O . ASN B 1 124 ? 51.114 17.666 68.348 1.00 80.36 123 ASN B O 1
ATOM 2473 N N . CYS B 1 125 ? 51.030 18.216 66.181 1.00 73.14 124 CYS B N 1
ATOM 2474 C CA . CYS B 1 125 ? 50.158 17.091 65.850 1.00 67.72 124 CYS B CA 1
ATOM 2475 C C . CYS B 1 125 ? 50.940 15.782 65.893 1.00 64.46 124 CYS B C 1
ATOM 2476 O O . CYS B 1 125 ? 52.141 15.769 66.061 1.00 64.39 124 CYS B O 1
ATOM 2479 N N . ARG B 1 126 ? 50.238 14.684 65.737 1.00 60.69 125 ARG B N 1
ATOM 2480 C CA . ARG B 1 126 ? 50.857 13.389 65.826 1.00 60.35 125 ARG B CA 1
ATOM 2481 C C . ARG B 1 126 ? 52.021 13.172 64.817 1.00 59.40 125 ARG B C 1
ATOM 2482 O O . ARG B 1 126 ? 53.069 12.608 65.195 1.00 61.40 125 ARG B O 1
ATOM 2490 N N . TRP B 1 127 ? 51.881 13.658 63.575 1.00 55.73 126 TRP B N 1
ATOM 2491 C CA . TRP B 1 127 ? 52.972 13.540 62.622 1.00 54.17 126 TRP B CA 1
ATOM 2492 C C . TRP B 1 127 ? 54.193 14.378 63.014 1.00 56.85 126 TRP B C 1
ATOM 2493 O O . TRP B 1 127 ? 55.340 13.909 62.910 1.00 57.09 126 TRP B O 1
ATOM 2504 N N . ASP B 1 128 ? 53.948 15.618 63.427 1.00 58.08 127 ASP B N 1
ATOM 2505 C CA A ASP B 1 128 ? 55.046 16.512 63.758 0.50 61.33 127 ASP B CA 1
ATOM 2506 C CA B ASP B 1 128 ? 55.003 16.567 63.852 0.50 61.64 127 ASP B CA 1
ATOM 2507 C C . ASP B 1 128 ? 55.874 15.933 64.928 1.00 64.62 127 ASP B C 1
ATOM 2508 O O . ASP B 1 128 ? 57.109 16.002 64.888 1.00 67.09 127 ASP B O 1
ATOM 2517 N N . LEU B 1 129 ? 55.199 15.317 65.910 1.00 64.80 128 LEU B N 1
ATOM 2518 C CA . LEU B 1 129 ? 55.849 14.674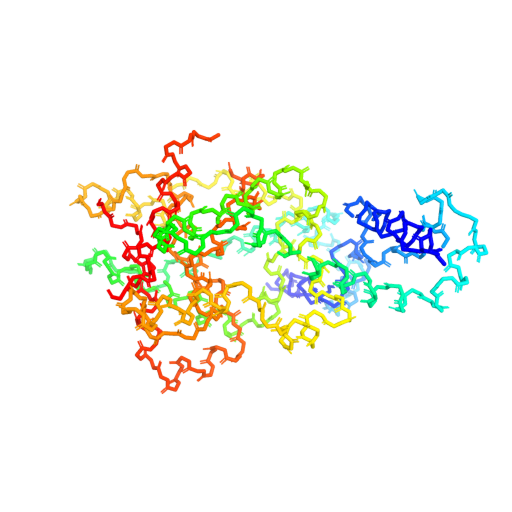 67.052 1.00 68.01 128 LEU B CA 1
ATOM 2519 C C . LEU B 1 129 ? 56.610 13.427 66.668 1.00 67.15 128 LEU B C 1
ATOM 2520 O O . LEU B 1 129 ? 57.734 13.201 67.163 1.00 70.90 128 LEU B O 1
ATOM 2525 N N . PHE B 1 130 ? 56.005 12.613 65.813 1.00 62.96 129 PHE B N 1
ATOM 2526 C CA . PHE B 1 130 ? 56.654 11.423 65.287 1.00 62.58 129 PHE B CA 1
ATOM 2527 C C . PHE B 1 130 ? 57.963 11.775 64.609 1.00 63.98 129 PHE B C 1
ATOM 2528 O O . PHE B 1 130 ? 58.994 11.206 64.948 1.00 68.01 129 PHE B O 1
ATOM 2536 N N . CYS B 1 131 ? 57.937 12.771 63.728 1.00 62.41 130 CYS B N 1
ATOM 2537 C CA . CYS B 1 131 ? 59.154 13.233 63.040 1.00 63.86 130 CYS B CA 1
ATOM 2538 C C . CYS B 1 131 ? 60.225 13.734 64.009 1.00 68.98 130 CYS B C 1
ATOM 2539 O O . CYS B 1 131 ? 61.400 13.473 63.805 1.00 70.89 130 CYS B O 1
ATOM 2542 N N . HIS B 1 132 ? 59.818 14.445 65.058 1.00 71.64 131 HIS B N 1
ATOM 2543 C CA . HIS B 1 132 ? 60.776 14.958 66.028 1.00 77.11 131 HIS B CA 1
ATOM 2544 C C . HIS B 1 132 ? 61.469 13.811 66.766 1.00 79.72 131 HIS B C 1
ATOM 2545 O O . HIS B 1 132 ? 62.692 13.743 66.776 1.00 83.15 131 HIS B O 1
ATOM 2552 N N . GLN B 1 133 ? 60.674 12.919 67.362 1.00 79.02 132 GLN B N 1
ATOM 2553 C CA A GLN B 1 133 ? 61.167 11.705 68.054 0.50 81.34 132 GLN B CA 1
ATOM 2554 C CA B GLN B 1 133 ? 61.238 11.787 68.088 0.50 81.62 132 GLN B CA 1
ATOM 2555 C C . GLN B 1 133 ? 62.070 10.890 67.160 1.00 80.68 132 GLN B C 1
ATOM 2556 O O . GLN B 1 133 ? 63.139 10.443 67.552 1.00 84.37 132 GLN B O 1
ATOM 2567 N N . ALA B 1 134 ? 61.586 10.651 65.946 1.00 76.28 133 ALA B N 1
ATOM 2568 C CA . ALA B 1 134 ? 62.273 9.762 65.023 1.00 75.16 133 ALA B CA 1
ATOM 2569 C C . ALA B 1 134 ? 63.586 10.377 64.523 1.00 76.97 133 ALA B C 1
ATOM 2570 O O . ALA B 1 134 ? 64.567 9.666 64.381 1.00 79.21 133 ALA B O 1
ATOM 2572 N N . GLN B 1 135 ? 63.591 11.695 64.278 1.00 76.75 134 GLN B N 1
ATOM 2573 C CA . GLN B 1 135 ? 64.831 12.440 63.988 1.00 79.74 134 GLN B CA 1
ATOM 2574 C C . GLN B 1 135 ? 65.768 12.414 65.199 1.00 85.04 134 GLN B C 1
ATOM 2575 O O . GLN B 1 135 ? 66.952 12.192 65.042 1.00 87.71 134 GLN B O 1
ATOM 2581 N N . LYS B 1 136 ? 65.219 12.622 66.399 1.00 86.79 135 LYS B N 1
ATOM 2582 C CA . LYS B 1 136 ? 66.003 12.591 67.653 1.00 92.81 135 LYS B CA 1
ATOM 2583 C C . LYS B 1 136 ? 66.680 11.227 67.886 1.00 94.66 135 LYS B C 1
ATOM 2584 O O . LYS B 1 136 ? 67.813 11.175 68.334 1.00 100.00 135 LYS B O 1
ATOM 2590 N N . ALA B 1 137 ? 65.986 10.137 67.550 1.00 91.06 136 ALA B N 1
ATOM 2591 C CA . ALA B 1 137 ? 66.570 8.786 67.581 1.00 92.74 136 ALA B CA 1
ATOM 2592 C C . ALA B 1 137 ? 67.580 8.505 66.437 1.00 92.80 136 ALA B C 1
ATOM 2593 O O . ALA B 1 137 ? 68.225 7.465 66.435 1.00 95.13 136 ALA B O 1
ATOM 2595 N N . GLY B 1 138 ? 67.677 9.403 65.456 1.00 90.73 137 GLY B N 1
ATOM 2596 C CA . GLY B 1 138 ? 68.655 9.286 64.370 1.00 90.76 137 GLY B CA 1
ATOM 2597 C C . GLY B 1 138 ? 68.152 8.521 63.156 1.00 86.36 137 GLY B C 1
ATOM 2598 O O . GLY B 1 138 ? 68.950 8.170 62.292 1.00 87.08 137 GLY B O 1
ATOM 2599 N N . LEU B 1 139 ? 66.836 8.299 63.063 1.00 82.07 138 LEU B N 1
ATOM 2600 C CA . LEU B 1 139 ? 66.256 7.436 62.011 1.00 78.66 138 LEU B CA 1
ATOM 2601 C C . LEU B 1 139 ? 65.911 8.203 60.722 1.00 74.94 138 LEU B C 1
ATOM 2602 O O . LEU B 1 139 ? 66.177 7.716 59.619 1.00 74.25 138 LEU B O 1
ATOM 2607 N N . LEU B 1 140 ? 65.313 9.386 60.863 1.00 73.32 139 LEU B N 1
ATOM 2608 C CA . LEU B 1 140 ? 64.750 10.112 59.724 1.00 69.78 139 LEU B CA 1
ATOM 2609 C C . LEU B 1 140 ? 65.692 11.172 59.198 1.00 71.72 139 LEU B C 1
ATOM 2610 O O . LEU B 1 140 ? 66.545 11.642 59.922 1.00 75.91 139 LEU B O 1
ATOM 2615 N N . ALA B 1 141 ? 65.501 11.565 57.935 1.00 69.27 140 ALA B N 1
ATOM 2616 C CA . ALA B 1 141 ? 66.250 12.685 57.334 1.00 70.87 140 ALA B CA 1
ATOM 2617 C C . ALA B 1 141 ? 65.954 13.978 58.070 1.00 72.10 140 ALA B C 1
ATOM 2618 O O . ALA B 1 141 ? 64.857 14.157 58.541 1.00 70.89 140 ALA B O 1
ATOM 2620 N N . GLU B 1 142 ? 66.920 14.887 58.169 1.00 76.32 141 GLU B N 1
ATOM 2621 C CA . GLU B 1 142 ? 66.636 16.238 58.701 1.00 78.01 141 GLU B CA 1
ATOM 2622 C C . GLU B 1 142 ? 66.084 17.090 57.557 1.00 75.69 141 GLU B C 1
ATOM 2623 O O . GLU B 1 142 ? 66.806 17.858 56.920 1.00 78.69 141 GLU B O 1
ATOM 2626 N N . LEU B 1 143 ? 64.817 16.839 57.240 1.00 71.00 142 LEU B N 1
ATOM 2627 C CA . LEU B 1 143 ? 64.028 17.626 56.301 1.00 68.30 142 LEU B CA 1
ATOM 2628 C C . LEU B 1 143 ? 62.800 18.032 57.062 1.00 66.41 142 LEU B C 1
ATOM 2629 O O . LEU B 1 143 ? 62.472 17.412 58.049 1.00 65.46 142 LEU B O 1
ATOM 2634 N N . SER B 1 144 ? 62.106 19.058 56.594 1.00 65.97 143 SER B N 1
ATOM 2635 C CA . SER B 1 144 ? 60.933 19.557 57.295 1.00 65.78 143 SER B CA 1
ATOM 2636 C C . SER B 1 144 ? 59.827 18.495 57.287 1.00 61.80 143 SER B C 1
ATOM 2637 O O . SER B 1 144 ? 59.831 17.582 56.471 1.00 59.73 143 SER B O 1
ATOM 2640 N N . GLU B 1 145 ? 58.888 18.644 58.198 1.00 61.49 144 GLU B N 1
ATOM 2641 C CA . GLU B 1 145 ? 57.897 17.623 58.471 1.00 58.37 144 GLU B CA 1
ATOM 2642 C C . GLU B 1 145 ? 56.950 17.474 57.287 1.00 55.39 144 GLU B C 1
ATOM 2643 O O . GLU B 1 145 ? 56.482 16.366 56.989 1.00 52.35 144 GLU B O 1
ATOM 2649 N N . ASP B 1 146 ? 56.678 18.601 56.623 1.00 56.32 145 ASP B N 1
ATOM 2650 C CA . ASP B 1 146 ? 55.854 18.634 55.401 1.00 54.91 145 ASP B CA 1
ATOM 2651 C C . ASP B 1 146 ? 56.467 17.817 54.283 1.00 52.36 145 ASP B C 1
ATOM 2652 O O . ASP B 1 146 ? 55.758 17.129 53.578 1.00 50.73 145 ASP B O 1
ATOM 2657 N N . ILE B 1 147 ? 57.781 17.946 54.095 1.00 53.34 146 ILE B N 1
ATOM 2658 C CA . ILE B 1 147 ? 58.474 17.256 53.007 1.00 52.20 146 ILE B CA 1
ATOM 2659 C C . ILE B 1 147 ? 58.572 15.769 53.308 1.00 49.88 146 ILE B C 1
ATOM 2660 O O . ILE B 1 147 ? 58.382 14.931 52.434 1.00 48.32 146 ILE B O 1
ATOM 2665 N N . LEU B 1 148 ? 58.845 15.448 54.557 1.00 50.50 147 LEU B N 1
ATOM 2666 C CA . LEU B 1 148 ? 58.822 14.068 54.991 1.00 49.19 147 LEU B CA 1
ATOM 2667 C C . LEU B 1 148 ? 57.443 13.453 54.742 1.00 46.08 147 LEU B C 1
ATOM 2668 O O . LEU B 1 148 ? 57.350 12.366 54.186 1.00 44.80 147 LEU B O 1
ATOM 2673 N N . PHE B 1 149 ? 56.384 14.166 55.086 1.00 45.42 148 PHE B N 1
ATOM 2674 C CA . PHE B 1 149 ? 55.051 13.621 54.908 1.00 43.61 148 PHE B CA 1
ATOM 2675 C C . PHE B 1 149 ? 54.798 13.288 53.444 1.00 42.88 148 PHE B C 1
ATOM 2676 O O . PHE B 1 149 ? 54.267 12.226 53.118 1.00 41.77 148 PHE B O 1
ATOM 2684 N N . LEU B 1 150 ? 55.158 14.231 52.580 1.00 44.19 149 LEU B N 1
ATOM 2685 C CA . LEU B 1 150 ? 54.942 14.129 51.148 1.00 43.77 149 LEU B CA 1
ATOM 2686 C C . LEU B 1 150 ? 55.699 12.965 50.496 1.00 43.10 149 LEU B C 1
ATOM 2687 O O . LEU B 1 150 ? 55.245 12.410 49.477 1.00 41.95 149 LEU B O 1
ATOM 2692 N N . LEU B 1 151 ? 56.890 12.667 51.024 1.00 44.34 150 LEU B N 1
ATOM 2693 C CA . LEU B 1 151 ? 57.717 11.557 50.524 1.00 43.76 150 LEU B CA 1
ATOM 2694 C C . LEU B 1 151 ? 57.184 10.204 51.038 1.00 42.46 150 LEU B C 1
ATOM 2695 O O . LEU B 1 151 ? 57.436 9.174 50.426 1.00 41.45 150 LEU B O 1
ATOM 2700 N N . SER B 1 152 ? 56.434 10.224 52.145 1.00 41.43 151 SER B N 1
ATOM 2701 C CA . SER B 1 152 ? 56.101 8.996 52.888 1.00 41.56 151 SER B CA 1
ATOM 2702 C C . SER B 1 152 ? 54.585 8.774 53.008 1.00 39.71 151 SER B C 1
ATOM 2703 O O . SER B 1 152 ? 53.997 8.139 52.134 1.00 38.36 151 SER B O 1
ATOM 2706 N N . LEU B 1 153 ? 53.947 9.274 54.065 1.00 40.51 152 LEU B N 1
ATOM 2707 C CA . LEU B 1 153 ? 52.523 8.955 54.310 1.00 39.07 152 LEU B CA 1
ATOM 2708 C C . LEU B 1 153 ? 51.639 9.363 53.163 1.00 37.98 152 LEU B C 1
ATOM 2709 O O . LEU B 1 153 ? 50.616 8.700 52.901 1.00 37.78 152 LEU B O 1
ATOM 2714 N N . LYS B 1 154 ? 52.028 10.411 52.440 1.00 38.15 153 LYS B N 1
ATOM 2715 C CA A LYS B 1 154 ? 51.248 10.885 51.289 0.50 37.77 153 LYS B CA 1
ATOM 2716 C CA B LYS B 1 154 ? 51.232 10.884 51.294 0.50 37.71 153 LYS B CA 1
ATOM 2717 C C . LYS B 1 154 ? 51.039 9.792 50.255 1.00 37.43 153 LYS B C 1
ATOM 2718 O O . LYS B 1 154 ? 50.059 9.829 49.513 1.00 38.69 153 LYS B O 1
ATOM 2729 N N . THR B 1 155 ? 51.962 8.825 50.173 1.00 37.41 154 THR B N 1
ATOM 2730 C CA . THR B 1 155 ? 51.790 7.760 49.187 1.00 38.20 154 THR B CA 1
ATOM 2731 C C . THR B 1 155 ? 50.470 6.981 49.381 1.00 38.38 154 THR B C 1
ATOM 2732 O O . THR B 1 155 ? 49.912 6.510 48.412 1.00 40.01 154 THR B O 1
ATOM 2736 N N . ALA B 1 156 ? 50.019 6.840 50.631 1.00 38.57 155 ALA B N 1
ATOM 2737 C CA . ALA B 1 156 ? 48.714 6.257 50.974 1.00 38.55 155 ALA B CA 1
ATOM 2738 C C . ALA B 1 156 ? 47.537 7.002 50.317 1.00 39.33 155 ALA B C 1
ATOM 2739 O O . ALA B 1 156 ? 46.630 6.380 49.750 1.00 40.24 155 ALA B O 1
ATOM 2741 N N . ILE B 1 157 ? 47.562 8.335 50.379 1.00 39.45 156 ILE B N 1
ATOM 2742 C CA . ILE B 1 157 ? 46.568 9.136 49.663 1.00 38.89 156 ILE B CA 1
ATOM 2743 C C . ILE B 1 157 ? 46.793 8.987 48.175 1.00 39.54 156 ILE B C 1
ATOM 2744 O O . ILE B 1 157 ? 45.841 8.815 47.438 1.00 41.37 156 ILE B O 1
ATOM 2749 N N . ASN B 1 158 ? 48.040 8.993 47.732 1.00 40.02 157 ASN B N 1
ATOM 2750 C CA . ASN B 1 158 ? 48.304 8.908 46.305 1.00 41.57 157 ASN B CA 1
ATOM 2751 C C . ASN B 1 158 ? 47.715 7.629 45.727 1.00 42.23 157 ASN B C 1
ATOM 2752 O O . ASN B 1 158 ? 47.105 7.659 44.659 1.00 43.52 157 ASN B O 1
ATOM 2757 N N . LEU B 1 159 ? 47.904 6.512 46.443 1.00 41.79 158 LEU B N 1
ATOM 2758 C CA . LEU B 1 159 ? 47.534 5.202 45.952 1.00 42.97 158 LEU B CA 1
ATOM 2759 C C . LEU B 1 159 ? 46.051 4.870 46.175 1.00 43.77 158 LEU B C 1
ATOM 2760 O O . LEU B 1 159 ? 45.535 3.989 45.528 1.00 45.92 158 LEU B O 1
ATOM 2765 N N . ALA B 1 160 ? 45.387 5.549 47.103 1.00 43.60 159 ALA B N 1
ATOM 2766 C CA . ALA B 1 160 ? 44.010 5.212 47.465 1.00 44.32 159 ALA B CA 1
ATOM 2767 C C . ALA B 1 160 ? 43.023 5.316 46.256 1.00 46.98 159 ALA B C 1
ATOM 2768 O O . ALA B 1 160 ? 42.793 6.405 45.673 1.00 47.80 159 ALA B O 1
ATOM 2770 N N . SER B 1 161 ? 42.550 4.141 45.849 1.00 49.49 160 SER B N 1
ATOM 2771 C CA . SER B 1 161 ? 41.522 3.958 44.874 1.00 52.03 160 SER B CA 1
ATOM 2772 C C . SER B 1 161 ? 40.877 2.540 45.063 1.00 54.53 160 SER B C 1
ATOM 2773 O O . SER B 1 161 ? 41.498 1.619 45.625 1.00 54.45 160 SER B O 1
ATOM 2776 N N . ASP B 1 162 ? 39.668 2.364 44.553 1.00 56.36 161 ASP B N 1
ATOM 2777 C CA . ASP B 1 162 ? 38.991 1.048 44.580 1.00 58.92 161 ASP B CA 1
ATOM 2778 C C . ASP B 1 162 ? 39.786 -0.128 43.986 1.00 60.67 161 ASP B C 1
ATOM 2779 O O . ASP B 1 162 ? 39.860 -1.195 44.594 1.00 60.53 161 ASP B O 1
ATOM 2784 N N . ALA B 1 163 ? 40.344 0.065 42.796 1.00 61.95 162 ALA B N 1
ATOM 2785 C CA . ALA B 1 163 ? 41.135 -0.972 42.154 1.00 64.10 162 ALA B CA 1
ATOM 2786 C C . ALA B 1 163 ? 42.352 -1.335 43.009 1.00 63.20 162 ALA B C 1
ATOM 2787 O O . ALA B 1 163 ? 42.778 -2.490 43.035 1.00 64.89 162 ALA B O 1
ATOM 2789 N N . LYS B 1 164 ? 42.897 -0.368 43.727 1.00 60.77 163 LYS B N 1
ATOM 2790 C CA . LYS B 1 164 ? 44.085 -0.654 44.527 1.00 60.83 163 LYS B CA 1
ATOM 2791 C C . LYS B 1 164 ? 43.771 -1.173 45.939 1.00 60.46 163 LYS B C 1
ATOM 2792 O O . LYS B 1 164 ? 44.615 -1.883 46.519 1.00 61.08 163 LYS B O 1
ATOM 2798 N N . PHE B 1 165 ? 42.557 -0.909 46.453 1.00 59.38 164 PHE B N 1
ATOM 2799 C CA . PHE B 1 165 ? 42.096 -1.603 47.662 1.00 59.51 164 PHE B CA 1
ATOM 2800 C C . PHE B 1 165 ? 41.991 -3.086 47.411 1.00 61.63 164 PHE B C 1
ATOM 2801 O O . PHE B 1 165 ? 42.528 -3.857 48.177 1.00 61.97 164 PHE B O 1
ATOM 2809 N N . ILE B 1 166 ? 41.351 -3.459 46.298 1.00 62.72 165 ILE B N 1
ATOM 2810 C CA . ILE B 1 166 ? 41.184 -4.856 45.892 1.00 64.83 165 ILE B CA 1
ATOM 2811 C C . ILE B 1 166 ? 42.511 -5.576 45.669 1.00 65.66 165 ILE B C 1
ATOM 2812 O O . ILE B 1 166 ? 42.676 -6.711 46.122 1.00 67.96 165 ILE B O 1
ATOM 2817 N N . ASP B 1 167 ? 43.437 -4.925 44.971 1.00 63.21 166 ASP B N 1
ATOM 2818 C CA . ASP B 1 167 ? 44.742 -5.515 44.650 1.00 64.35 166 ASP B CA 1
ATOM 2819 C C . ASP B 1 167 ? 45.629 -5.770 45.884 1.00 62.69 166 ASP B C 1
ATOM 2820 O O . ASP B 1 167 ? 46.277 -6.830 45.994 1.00 63.99 166 ASP B O 1
ATOM 2825 N N . PHE B 1 168 ? 45.645 -4.805 46.796 1.00 58.64 167 PHE B N 1
ATOM 2826 C CA . PHE B 1 168 ? 46.470 -4.882 48.005 1.00 58.13 167 PHE B CA 1
ATOM 2827 C C . PHE B 1 168 ? 45.900 -5.845 49.047 1.00 60.38 167 PHE B C 1
ATOM 2828 O O . PHE B 1 168 ? 46.663 -6.482 49.785 1.00 62.71 167 PHE B O 1
ATOM 2836 N N . ASP B 1 169 ? 44.578 -5.956 49.124 1.00 60.41 168 ASP B N 1
ATOM 2837 C CA . ASP B 1 169 ? 43.976 -6.969 49.960 1.00 63.60 168 ASP B CA 1
ATOM 2838 C C . ASP B 1 169 ? 44.266 -8.392 49.399 1.00 67.44 168 ASP B C 1
ATOM 2839 O O . ASP B 1 169 ? 44.485 -9.312 50.172 1.00 70.17 168 ASP B O 1
ATOM 2844 N N . LEU B 1 170 ? 44.312 -8.542 48.069 1.00 68.13 169 LEU B N 1
ATOM 2845 C CA . LEU B 1 170 ? 44.672 -9.828 47.422 1.00 72.26 169 LEU B CA 1
ATOM 2846 C C . LEU B 1 170 ? 46.183 -10.152 47.502 1.00 72.90 169 LEU B C 1
ATOM 2847 O O . LEU B 1 170 ? 46.567 -11.315 47.643 1.00 75.61 169 LEU B O 1
ATOM 2852 N N . LYS B 1 171 ? 47.015 -9.121 47.384 1.00 69.76 170 LYS B N 1
ATOM 2853 C CA . LYS B 1 171 ? 48.457 -9.258 47.430 1.00 70.40 170 LYS B CA 1
ATOM 2854 C C . LYS B 1 171 ? 49.018 -8.270 48.462 1.00 67.13 170 LYS B C 1
ATOM 2855 O O . LYS B 1 171 ? 49.546 -7.249 48.096 1.00 64.50 170 LYS B O 1
ATOM 2861 N N . PRO B 1 172 ? 48.902 -8.585 49.771 1.00 67.87 171 PRO B N 1
ATOM 2862 C CA . PRO B 1 172 ? 49.376 -7.697 50.838 1.00 65.52 171 PRO B CA 1
ATOM 2863 C C . PRO B 1 172 ? 50.865 -7.461 50.829 1.00 65.56 171 PRO B C 1
ATOM 2864 O O . PRO B 1 172 ? 51.313 -6.460 51.363 1.00 63.38 171 PRO B O 1
ATOM 2868 N N . GLU B 1 173 ? 51.614 -8.432 50.298 1.00 68.33 172 GLU B N 1
ATOM 2869 C CA . GLU B 1 173 ? 52.987 -8.232 49.849 1.00 68.73 172 GLU B CA 1
ATOM 2870 C C . GLU B 1 173 ? 53.219 -6.861 49.157 1.00 64.44 172 GLU B C 1
ATOM 2871 O O . GLU B 1 173 ? 54.212 -6.201 49.442 1.00 62.67 172 GLU B O 1
ATOM 2875 N N . ILE B 1 174 ? 52.288 -6.430 48.299 1.00 61.94 173 ILE B N 1
ATOM 2876 C CA . ILE B 1 174 ? 52.439 -5.166 47.580 1.00 58.59 173 ILE B CA 1
ATOM 2877 C C . ILE B 1 174 ? 52.237 -3.953 48.513 1.00 55.76 173 ILE B C 1
ATOM 2878 O O . ILE B 1 174 ? 52.961 -2.950 48.430 1.00 53.89 173 ILE B O 1
ATOM 2883 N N . LEU B 1 175 ? 51.240 -4.053 49.381 1.00 55.04 174 LEU B N 1
ATOM 2884 C CA . LEU B 1 175 ? 50.938 -3.012 50.360 1.00 52.71 174 LEU B CA 1
ATOM 2885 C C . LEU B 1 175 ? 52.101 -2.842 51.336 1.00 52.62 174 LEU B C 1
ATOM 2886 O O . LEU B 1 175 ? 52.477 -1.706 51.673 1.00 51.57 174 LEU B O 1
ATOM 2891 N N . GLU B 1 176 ? 52.690 -3.951 51.770 1.00 54.00 175 GLU B N 1
ATOM 2892 C CA . GLU B 1 176 ? 53.806 -3.874 52.709 1.00 54.64 175 GLU B CA 1
ATOM 2893 C C . GLU B 1 176 ? 55.024 -3.303 52.016 1.00 53.45 175 GLU B C 1
ATOM 2894 O O . GLU B 1 176 ? 55.767 -2.542 52.619 1.00 53.05 175 GLU B O 1
ATOM 2900 N N . SER B 1 177 ? 55.178 -3.617 50.731 1.00 53.42 176 SER B N 1
ATOM 2901 C CA . SER B 1 177 ? 56.293 -3.126 49.926 1.00 53.47 176 SER B CA 1
ATOM 2902 C C . SER B 1 177 ? 56.219 -1.605 49.773 1.00 50.64 176 SER B C 1
ATOM 2903 O O . SER B 1 177 ? 57.207 -0.892 49.976 1.00 50.74 176 SER B O 1
ATOM 2906 N N . VAL B 1 178 ? 55.038 -1.129 49.420 1.00 47.83 177 VAL B N 1
ATOM 2907 C CA . VAL B 1 178 ? 54.777 0.289 49.316 1.00 45.91 177 VAL B CA 1
ATOM 2908 C C . VAL B 1 178 ? 54.978 1.041 50.640 1.00 45.62 177 VAL B C 1
ATOM 2909 O O . VAL B 1 178 ? 55.491 2.159 50.643 1.00 45.29 177 VAL B O 1
ATOM 2913 N N . ILE B 1 179 ? 54.610 0.422 51.758 1.00 46.48 178 ILE B N 1
ATOM 2914 C CA . ILE B 1 179 ? 54.820 1.048 53.066 1.00 46.31 178 ILE B CA 1
ATOM 2915 C C . ILE B 1 179 ? 56.299 1.166 53.383 1.00 48.54 178 ILE B C 1
ATOM 2916 O O . ILE B 1 179 ? 56.771 2.213 53.828 1.00 48.94 178 ILE B O 1
ATOM 2921 N N . GLU B 1 180 ? 57.018 0.090 53.171 1.00 50.79 179 GLU B N 1
ATOM 2922 C CA . GLU B 1 180 ? 58.442 0.062 53.455 1.00 53.55 179 GLU B CA 1
ATOM 2923 C C . GLU B 1 180 ? 59.215 0.991 52.496 1.00 51.91 179 GLU B C 1
ATOM 2924 O O . GLU B 1 180 ? 60.089 1.731 52.914 1.00 52.89 179 GLU B O 1
ATOM 2930 N N . ARG B 1 181 ? 58.882 0.956 51.218 1.00 49.82 180 ARG B N 1
ATOM 2931 C CA . ARG B 1 181 ? 59.499 1.882 50.259 1.00 48.85 180 ARG B CA 1
ATOM 2932 C C . ARG B 1 181 ? 59.232 3.358 50.557 1.00 46.10 180 ARG B C 1
ATOM 2933 O O . ARG B 1 181 ? 60.125 4.182 50.470 1.00 47.12 180 ARG B O 1
ATOM 2941 N N . SER B 1 182 ? 58.045 3.673 50.979 1.00 43.59 181 SER B N 1
ATOM 2942 C CA . SER B 1 182 ? 57.720 5.047 51.291 1.00 42.94 181 SER B CA 1
ATOM 2943 C C . SER B 1 182 ? 58.439 5.491 52.571 1.00 44.52 181 SER B C 1
ATOM 2944 O O . SER B 1 182 ? 58.843 6.651 52.700 1.00 44.55 181 SER B O 1
ATOM 2947 N N . TRP B 1 183 ? 58.614 4.559 53.497 1.00 45.98 182 TRP B N 1
ATOM 2948 C CA . TRP B 1 183 ? 59.500 4.754 54.667 1.00 48.98 182 TRP B CA 1
ATOM 2949 C C . TRP B 1 183 ? 60.969 4.914 54.277 1.00 51.80 182 TRP B C 1
ATOM 2950 O O . TRP B 1 183 ? 61.669 5.790 54.769 1.00 52.62 182 TRP B O 1
ATOM 2961 N N . ARG B 1 184 ? 61.419 4.035 53.398 1.00 53.37 183 ARG B N 1
ATOM 2962 C CA . ARG B 1 184 ? 62.766 4.082 52.857 1.00 56.68 183 ARG B CA 1
ATOM 2963 C C . ARG B 1 184 ? 63.141 5.496 52.372 1.00 56.05 183 ARG B C 1
ATOM 2964 O O . ARG B 1 184 ? 64.251 5.950 52.583 1.00 58.51 183 ARG B O 1
ATOM 2972 N N . ALA B 1 185 ? 62.186 6.184 51.743 1.00 53.48 184 ALA B N 1
ATOM 2973 C CA . ALA B 1 185 ? 62.410 7.529 51.196 1.00 52.90 184 ALA B CA 1
ATOM 2974 C C . ALA B 1 185 ? 62.778 8.573 52.245 1.00 54.23 184 ALA B C 1
ATOM 2975 O O . ALA B 1 185 ? 63.388 9.566 51.899 1.00 54.26 184 ALA B O 1
ATOM 2977 N N . ILE B 1 186 ? 62.360 8.374 53.510 1.00 54.33 185 ILE B N 1
ATOM 2978 C CA . ILE B 1 186 ? 62.630 9.350 54.577 1.00 56.43 185 ILE B CA 1
ATOM 2979 C C . ILE B 1 186 ? 63.629 8.861 55.634 1.00 60.53 185 ILE B C 1
ATOM 2980 O O . ILE B 1 186 ? 63.669 9.388 56.733 1.00 61.74 185 ILE B O 1
ATOM 2985 N N . GLN B 1 187 ? 64.455 7.882 55.277 1.00 63.04 186 GLN B N 1
ATOM 2986 C CA . GLN B 1 187 ? 65.517 7.411 56.159 1.00 67.75 186 GLN B CA 1
ATOM 2987 C C . GLN B 1 187 ? 66.717 8.331 56.061 1.00 70.73 186 GLN B C 1
ATOM 2988 O O . GLN B 1 187 ? 67.076 8.727 54.959 1.00 69.91 186 GLN B O 1
ATOM 2994 N N . LYS B 1 188 ? 67.347 8.643 57.205 1.00 74.59 187 LYS B N 1
ATOM 2995 C CA . LYS B 1 188 ? 68.556 9.482 57.250 1.00 78.39 187 LYS B CA 1
ATOM 2996 C C . LYS B 1 188 ? 69.594 8.943 56.282 1.00 79.91 187 LYS B C 1
ATOM 2997 O O . LYS B 1 188 ? 70.240 9.692 55.537 1.00 80.67 187 LYS B O 1
#

Nearest PDB structures (foldseek):
  3qkx-assembly1_A  TM=1.004E+00  e=1.118E-25  Haemophilus influenzae
  3qkx-assembly1_B  TM=9.533E-01  e=7.737E-22  Haemophilus influenzae
  5cw8-assembly1_B  TM=4.941E-01  e=3.175E-04  Mycobacterium tuberculosis H37Rv
  3bjb-assembly1_B  TM=4.785E-01  e=6.845E-03  Rhodococcus jostii RHA1
  4nn1-assembly1_A-2  TM=5.003E-01  e=2.786E-01  Mycobacterium tuberculosis H37Rv